Protein AF-A0A957TAE8-F1 (afdb_monomer_lite)

pLDDT: mean 80.46, std 16.6, range [44.28, 97.62]

Sequence (236 aa):
IAMRNGWGWLLGLVAAAGSIVGYVVSRTAGLPGHPIEPWLETAGVLSLTTEGFFVLLTYVVWTQRTAGTERVQAWIVGATRLGRLPGGWANGGIGQRYFMPTATLLGLIAFGLASAIWLSGTEDITQFDLGNDNGLFVTRVNLTMLGSIIDVRVKILDEEKATRIFSDHDKMPYLMVENGDEAVKIYAPEHSRHHSTPIQGRIYALFFPNTGDAVKSGSSLYFVLGRKKLGPIQVQ

Structure (mmCIF, N/CA/C/O backbone):
data_AF-A0A957TAE8-F1
#
_entry.id   AF-A0A957TAE8-F1
#
loop_
_atom_site.group_PDB
_atom_site.id
_atom_site.type_symbol
_atom_site.label_atom_id
_atom_site.label_alt_id
_atom_site.label_comp_id
_atom_site.label_asym_id
_atom_site.label_entity_id
_atom_site.label_seq_id
_atom_site.pdbx_PDB_ins_code
_atom_site.Cartn_x
_atom_site.Cartn_y
_atom_site.Cartn_z
_atom_site.occupancy
_atom_site.B_iso_or_equiv
_atom_site.auth_seq_id
_atom_site.auth_comp_id
_atom_site.auth_asym_id
_atom_site.auth_atom_id
_atom_site.pdbx_PDB_model_num
ATOM 1 N N . ILE A 1 1 ? -15.786 -1.893 53.873 1.00 46.97 1 ILE A N 1
ATOM 2 C CA . ILE A 1 1 ? -15.926 -2.076 52.403 1.00 46.97 1 ILE A CA 1
ATOM 3 C C . ILE A 1 1 ? -14.636 -1.583 51.725 1.00 46.97 1 ILE A C 1
ATOM 5 O O . ILE A 1 1 ? -14.618 -0.496 51.174 1.00 46.97 1 ILE A O 1
ATOM 9 N N . ALA A 1 2 ? -13.522 -2.322 51.837 1.00 46.03 2 ALA A N 1
ATOM 10 C CA . ALA A 1 2 ? -12.203 -1.874 51.337 1.00 46.03 2 ALA A CA 1
ATOM 11 C C . ALA A 1 2 ? -11.481 -2.898 50.432 1.00 46.03 2 ALA A C 1
ATOM 13 O O . ALA A 1 2 ? -10.495 -2.559 49.789 1.00 46.03 2 ALA A O 1
ATOM 14 N N . MET A 1 3 ? -11.995 -4.128 50.301 1.00 47.34 3 MET A N 1
ATOM 15 C CA . MET A 1 3 ? -11.397 -5.174 49.449 1.00 47.34 3 MET A CA 1
ATOM 16 C C . MET A 1 3 ? -11.899 -5.163 47.990 1.00 47.34 3 MET A C 1
ATOM 18 O O . MET A 1 3 ? -11.488 -5.996 47.188 1.00 47.34 3 MET A O 1
ATOM 22 N N . ARG A 1 4 ? -12.765 -4.214 47.601 1.00 55.84 4 ARG A N 1
ATOM 23 C CA . ARG A 1 4 ? -13.387 -4.194 46.259 1.00 55.84 4 ARG A CA 1
ATOM 24 C C . ARG A 1 4 ? -12.528 -3.536 45.167 1.00 55.84 4 ARG A C 1
ATOM 26 O O . ARG A 1 4 ? -12.838 -3.674 43.992 1.00 55.84 4 ARG A O 1
ATOM 33 N N . ASN A 1 5 ? -11.426 -2.875 45.530 1.00 65.06 5 ASN A N 1
ATOM 34 C CA . ASN A 1 5 ? -10.642 -2.039 44.607 1.00 65.06 5 ASN A CA 1
ATOM 35 C C . ASN A 1 5 ? -9.423 -2.748 43.987 1.00 65.06 5 ASN A C 1
ATOM 37 O O . ASN A 1 5 ? -8.627 -2.095 43.319 1.00 65.06 5 ASN A O 1
ATOM 41 N N . GLY A 1 6 ? -9.210 -4.043 44.248 1.00 77.94 6 GLY A N 1
ATOM 42 C CA . GLY A 1 6 ? -8.149 -4.840 43.607 1.00 77.94 6 GLY A CA 1
ATOM 43 C C . GLY A 1 6 ? -8.625 -5.563 42.346 1.00 77.94 6 GLY A C 1
ATOM 44 O O . GLY A 1 6 ? -7.900 -5.626 41.359 1.00 77.94 6 GLY A O 1
ATOM 45 N N . TRP A 1 7 ? -9.875 -6.028 42.359 1.00 83.75 7 TRP A N 1
ATOM 46 C CA . TRP A 1 7 ? -10.464 -6.831 41.286 1.00 83.75 7 TRP A CA 1
ATOM 47 C C . TRP A 1 7 ? -10.488 -6.128 39.929 1.00 83.75 7 TRP A C 1
ATOM 49 O O . TRP A 1 7 ? -10.200 -6.766 38.926 1.00 83.75 7 TRP A O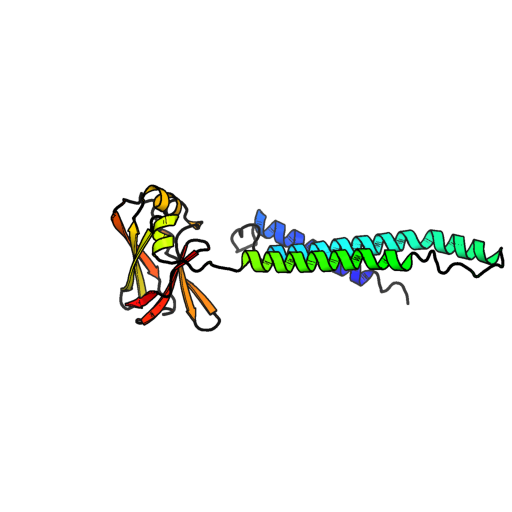 1
ATOM 59 N N . GLY A 1 8 ? -10.754 -4.818 39.895 1.00 83.88 8 GLY A N 1
ATOM 60 C CA . GLY A 1 8 ? -10.725 -4.054 38.643 1.00 83.88 8 GLY A CA 1
ATOM 61 C C . GLY A 1 8 ? -9.338 -4.019 37.992 1.00 83.88 8 GLY A C 1
ATOM 62 O O . GLY A 1 8 ? -9.225 -4.191 36.784 1.00 83.88 8 GLY A O 1
ATOM 63 N N . TRP A 1 9 ? -8.277 -3.872 38.792 1.00 86.50 9 TRP A N 1
ATOM 64 C CA . TRP A 1 9 ? -6.897 -3.877 38.293 1.00 86.50 9 TRP A CA 1
ATOM 65 C C . TRP A 1 9 ? -6.475 -5.256 37.796 1.00 86.50 9 TRP A C 1
ATOM 67 O O . TRP A 1 9 ? -5.853 -5.362 36.746 1.00 86.50 9 TRP A O 1
ATOM 77 N N . LEU A 1 10 ? -6.850 -6.314 38.522 1.00 89.00 10 LEU A N 1
ATOM 78 C CA . LEU A 1 10 ? -6.560 -7.686 38.113 1.00 89.00 10 LEU A CA 1
ATOM 79 C C . LEU A 1 10 ? -7.293 -8.053 36.817 1.00 89.00 10 LEU A C 1
ATOM 81 O O . LEU A 1 10 ? -6.689 -8.626 35.918 1.00 89.00 10 LEU A O 1
ATOM 85 N N . LEU A 1 11 ? -8.570 -7.681 36.695 1.00 88.75 11 LEU A N 1
ATOM 86 C CA . LEU A 1 11 ? -9.356 -7.946 35.492 1.00 88.75 11 LEU A CA 1
ATOM 87 C C . LEU A 1 11 ? -8.803 -7.192 34.278 1.00 88.75 11 LEU A C 1
ATOM 89 O O . LEU A 1 11 ? -8.653 -7.789 33.216 1.00 88.75 11 LEU A O 1
ATOM 93 N N . GLY A 1 12 ? -8.426 -5.920 34.449 1.00 88.19 12 GLY A N 1
ATOM 94 C CA . GLY A 1 12 ? -7.750 -5.163 33.396 1.00 88.19 12 GLY A CA 1
ATOM 95 C C . GLY A 1 12 ? -6.404 -5.777 32.999 1.00 88.19 12 GLY A C 1
ATOM 96 O O . GLY A 1 12 ? -6.098 -5.852 31.817 1.00 88.19 12 GLY A O 1
ATOM 97 N N . LEU A 1 13 ? -5.625 -6.290 33.962 1.00 90.12 13 LEU A N 1
ATOM 98 C CA . LEU A 1 13 ? -4.334 -6.927 33.683 1.00 90.12 13 LEU A CA 1
ATOM 99 C C . LEU A 1 13 ? -4.514 -8.204 32.853 1.00 90.12 13 LEU A C 1
ATOM 101 O O . LEU A 1 13 ? -3.755 -8.435 31.919 1.00 90.12 13 LEU A O 1
ATOM 105 N N . VAL A 1 14 ? -5.519 -9.023 33.182 1.00 90.38 14 VAL A N 1
ATOM 106 C CA . VAL A 1 14 ? -5.834 -10.245 32.426 1.00 90.38 14 VAL A CA 1
ATOM 107 C C . VAL A 1 14 ? -6.305 -9.905 31.014 1.00 90.38 14 VAL A C 1
ATOM 109 O O . VAL A 1 14 ? -5.860 -10.550 30.069 1.00 90.38 14 VAL A O 1
ATOM 112 N N . ALA A 1 15 ? -7.157 -8.887 30.856 1.00 92.19 15 ALA A N 1
ATOM 113 C CA . ALA A 1 15 ? -7.604 -8.430 29.542 1.00 92.19 15 ALA A CA 1
ATOM 114 C C . ALA A 1 15 ? -6.423 -7.945 28.680 1.00 92.19 15 ALA A C 1
ATOM 116 O O . ALA A 1 15 ? -6.259 -8.425 27.560 1.00 92.19 15 ALA A O 1
ATOM 117 N N . ALA A 1 16 ? -5.558 -7.095 29.243 1.00 91.38 16 ALA A N 1
ATOM 118 C CA . ALA A 1 16 ? -4.377 -6.559 28.570 1.00 91.38 16 ALA A CA 1
ATOM 119 C C . ALA A 1 16 ? -3.350 -7.642 28.207 1.00 91.38 16 ALA A C 1
ATOM 121 O O . ALA A 1 16 ? -2.812 -7.680 27.104 1.00 91.38 16 ALA A O 1
ATOM 122 N N . ALA A 1 17 ? -3.077 -8.570 29.127 1.00 88.62 17 ALA A N 1
ATOM 123 C CA . ALA A 1 17 ? -2.196 -9.698 28.843 1.00 88.62 17 ALA A CA 1
ATOM 124 C C . ALA A 1 17 ? -2.791 -10.608 27.757 1.00 88.62 17 ALA A C 1
ATOM 126 O O . ALA A 1 17 ? -2.071 -11.064 26.869 1.00 88.62 17 ALA A O 1
ATOM 127 N N . GLY A 1 18 ? -4.106 -10.841 27.805 1.00 89.56 18 GLY A N 1
ATOM 128 C CA . GLY A 1 18 ? -4.832 -11.622 26.810 1.00 89.56 18 GLY A CA 1
ATOM 129 C C . GLY A 1 18 ? -4.757 -11.012 25.412 1.00 89.56 18 GLY A C 1
ATOM 130 O O . GLY A 1 18 ? -4.494 -11.740 24.457 1.00 89.56 18 GLY A O 1
ATOM 131 N N . SER A 1 19 ? -4.921 -9.693 25.281 1.00 91.19 19 SER A N 1
ATOM 132 C CA . SER A 1 19 ? -4.825 -9.005 23.988 1.00 91.19 19 SER A CA 1
ATOM 133 C C . SER A 1 19 ? -3.400 -9.019 23.424 1.00 91.19 19 SER A C 1
ATOM 135 O O . SER A 1 19 ? -3.228 -9.309 22.239 1.00 91.19 19 SER A O 1
ATOM 137 N N . ILE A 1 20 ? -2.369 -8.830 24.260 1.00 88.88 20 ILE A N 1
ATOM 138 C CA . ILE A 1 20 ? -0.958 -8.947 23.847 1.00 88.88 20 ILE A CA 1
ATOM 139 C C . ILE A 1 20 ? -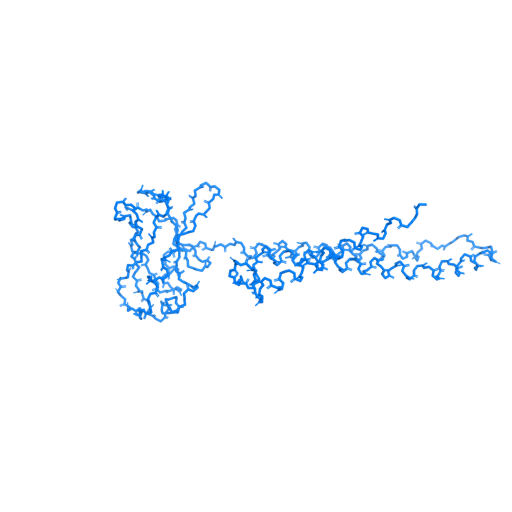0.650 -10.363 23.339 1.00 88.88 20 ILE A C 1
ATOM 141 O O . ILE A 1 20 ? -0.074 -10.524 22.263 1.00 88.88 20 ILE A O 1
ATOM 145 N N . VAL A 1 21 ? -1.046 -11.398 24.089 1.00 88.25 21 VAL A N 1
ATOM 146 C CA . VAL A 1 21 ? -0.844 -12.798 23.679 1.00 88.25 21 VAL A CA 1
ATOM 147 C C . VAL A 1 21 ? -1.613 -13.099 22.395 1.00 88.25 21 VAL A C 1
ATOM 149 O O . VAL A 1 21 ? -1.047 -13.688 21.478 1.00 88.25 21 VAL A O 1
ATOM 152 N N . GLY A 1 22 ? -2.870 -12.657 22.299 1.00 85.00 22 GLY A N 1
ATOM 153 C CA . GLY A 1 22 ? -3.694 -12.818 21.102 1.00 85.00 22 GLY A CA 1
ATOM 154 C C . GLY A 1 22 ? -3.045 -12.205 19.861 1.00 85.00 22 GLY A C 1
ATOM 155 O O . GLY A 1 22 ? -2.989 -12.860 18.823 1.00 85.00 22 GLY A O 1
ATOM 156 N N . TYR A 1 23 ? -2.473 -11.004 19.988 1.00 88.12 23 TYR A N 1
ATOM 157 C CA . TYR A 1 23 ? -1.722 -10.363 18.910 1.00 88.12 23 TYR A CA 1
ATOM 158 C C . TYR A 1 23 ? -0.477 -11.170 18.512 1.00 88.12 23 TYR A C 1
ATOM 160 O O . TYR A 1 23 ? -0.241 -11.403 17.333 1.00 88.12 23 TYR A O 1
ATOM 168 N N . VAL A 1 24 ? 0.321 -11.656 19.467 1.00 86.12 24 VAL A N 1
ATOM 169 C CA . VAL A 1 24 ? 1.502 -12.478 19.137 1.00 86.12 24 VAL A CA 1
ATOM 170 C C . VAL A 1 24 ? 1.096 -13.779 18.435 1.00 86.12 24 VAL A C 1
ATOM 172 O O . VAL A 1 24 ? 1.744 -14.186 17.469 1.00 86.12 24 VAL A O 1
ATOM 175 N N . VAL A 1 25 ? 0.011 -14.421 18.875 1.00 83.94 25 VAL A N 1
ATOM 176 C CA . VAL A 1 25 ? -0.513 -15.644 18.247 1.00 83.94 25 VAL A CA 1
ATOM 177 C C . VAL A 1 25 ? -0.994 -15.361 16.825 1.00 83.94 25 VAL A C 1
ATOM 179 O O . VAL A 1 25 ? -0.629 -16.105 15.914 1.00 83.94 25 VAL A O 1
ATOM 182 N N . SER A 1 26 ? -1.728 -14.264 16.603 1.00 84.12 26 SER A N 1
ATOM 183 C CA . SER A 1 26 ? -2.222 -13.919 15.265 1.00 84.12 26 SER A CA 1
ATOM 184 C C . SER A 1 26 ? -1.088 -13.681 14.261 1.00 84.12 26 SER A C 1
ATOM 186 O O . SER A 1 26 ? -1.225 -14.044 13.095 1.00 84.12 26 SER A O 1
ATOM 188 N N . ARG A 1 27 ? 0.064 -13.163 14.713 1.00 85.00 27 ARG A N 1
ATOM 189 C CA . ARG A 1 27 ? 1.242 -12.914 13.859 1.00 85.00 27 ARG A CA 1
ATOM 190 C C . ARG A 1 27 ? 2.190 -14.111 13.707 1.00 85.00 27 ARG A C 1
ATOM 192 O O . ARG A 1 27 ? 3.052 -14.081 12.834 1.00 85.00 27 ARG A O 1
ATOM 199 N N . THR A 1 28 ? 2.076 -15.146 14.543 1.00 80.31 28 THR A N 1
ATOM 200 C CA . THR A 1 28 ? 2.985 -16.315 14.516 1.00 80.31 28 THR A CA 1
ATOM 201 C C . THR A 1 28 ? 2.325 -17.580 13.984 1.00 80.31 28 THR A C 1
ATOM 203 O O . THR A 1 28 ? 2.881 -18.234 13.107 1.00 80.31 28 THR A O 1
ATOM 206 N N . ALA A 1 29 ? 1.152 -17.928 14.511 1.00 85.38 29 ALA A N 1
ATOM 207 C CA . ALA A 1 29 ? 0.414 -19.133 14.140 1.00 85.38 29 ALA A CA 1
ATOM 208 C C . ALA A 1 29 ? -0.773 -18.837 13.211 1.00 85.38 29 ALA A C 1
ATOM 210 O O . ALA A 1 29 ? -1.306 -19.757 12.593 1.00 85.38 29 ALA A O 1
ATOM 211 N N . GLY A 1 30 ? -1.181 -17.567 13.109 1.00 78.69 30 GLY A N 1
ATOM 212 C CA . GLY A 1 30 ? -2.438 -17.189 12.472 1.00 78.69 30 GLY A CA 1
ATOM 213 C C . GLY A 1 30 ? -3.647 -17.522 13.351 1.00 78.69 30 GLY A C 1
ATOM 214 O O . GLY A 1 30 ? -3.538 -18.167 14.398 1.00 78.69 30 GLY A O 1
ATOM 215 N N . LEU A 1 31 ? -4.824 -17.057 12.935 1.00 84.75 31 LEU A N 1
ATOM 216 C CA . LEU A 1 31 ? -6.097 -17.403 13.571 1.00 84.75 31 LEU A CA 1
ATOM 217 C C . LEU A 1 31 ? -6.811 -18.478 12.735 1.00 84.75 31 LEU A C 1
ATOM 219 O O . LEU A 1 31 ? -6.656 -18.493 11.513 1.00 84.75 31 LEU A O 1
ATOM 223 N N . PRO A 1 32 ? -7.605 -19.384 13.338 1.00 89.06 32 PRO A N 1
ATOM 224 C CA . PRO A 1 32 ? -8.348 -20.389 12.582 1.00 89.06 32 PRO A CA 1
ATOM 225 C C . PRO A 1 32 ? -9.208 -19.738 11.489 1.00 89.06 32 PRO A C 1
ATOM 227 O O . PRO A 1 32 ? -10.110 -18.961 11.788 1.00 89.06 32 PRO A O 1
ATOM 230 N N . GLY A 1 33 ? -8.918 -20.050 10.224 1.00 88.81 33 GLY A N 1
ATOM 231 C CA . GLY A 1 33 ? -9.626 -19.484 9.070 1.00 88.81 33 GLY A CA 1
ATOM 232 C C . GLY A 1 33 ? -9.108 -18.132 8.562 1.00 88.81 33 GLY A C 1
ATOM 233 O O . GLY A 1 33 ? -9.683 -17.610 7.612 1.00 88.81 33 GLY A O 1
ATOM 234 N N . HIS A 1 34 ? -8.024 -17.588 9.126 1.00 83.56 34 HIS A N 1
ATOM 235 C CA . HIS A 1 34 ? -7.385 -16.355 8.656 1.00 83.56 34 HIS A CA 1
ATOM 236 C C . HIS A 1 34 ? -5.887 -16.567 8.369 1.00 83.56 34 HIS A C 1
ATOM 238 O O . HIS A 1 34 ? -5.211 -17.271 9.124 1.00 83.56 34 HIS A O 1
ATOM 244 N N . PRO A 1 35 ? -5.345 -15.974 7.287 1.00 84.62 35 PRO A N 1
ATOM 245 C CA . PRO A 1 35 ? -3.914 -16.022 7.002 1.00 84.62 35 PRO A CA 1
ATOM 246 C C . PRO A 1 35 ? -3.108 -15.246 8.056 1.00 84.62 35 PRO A C 1
ATOM 248 O O . PRO A 1 35 ? -3.650 -14.418 8.785 1.00 84.62 35 PRO A O 1
ATOM 251 N N . ILE A 1 36 ? -1.801 -15.512 8.129 1.00 87.06 36 ILE A N 1
ATOM 252 C CA . ILE A 1 36 ? -0.882 -14.777 9.008 1.00 87.06 36 ILE A CA 1
ATOM 253 C C . ILE A 1 36 ? -0.827 -13.320 8.548 1.00 87.06 36 ILE A C 1
ATOM 255 O O . ILE A 1 36 ? -0.481 -13.031 7.403 1.00 87.06 36 ILE A O 1
ATOM 259 N N . GLU A 1 37 ? -1.161 -12.407 9.449 1.00 82.69 37 GLU A N 1
ATOM 260 C CA . GLU A 1 37 ? -1.164 -10.979 9.165 1.00 82.69 37 GLU A CA 1
ATOM 261 C C . GLU A 1 37 ? 0.245 -10.365 9.372 1.00 82.69 37 GLU A C 1
ATOM 263 O O . GLU A 1 37 ? 1.004 -10.821 10.237 1.00 82.69 37 GLU A O 1
ATOM 268 N N . PRO A 1 38 ? 0.634 -9.315 8.623 1.00 83.56 38 PRO A N 1
ATOM 269 C CA . PRO A 1 38 ? 1.974 -8.723 8.686 1.00 83.56 38 PRO A CA 1
ATOM 270 C C . PRO A 1 38 ? 2.276 -8.075 10.040 1.00 83.56 38 PRO A C 1
ATOM 272 O O . PRO A 1 38 ? 1.435 -7.418 10.638 1.00 83.56 38 PRO A O 1
ATOM 275 N N . TRP A 1 39 ? 3.498 -8.199 10.548 1.00 87.25 39 TRP A N 1
ATOM 276 C CA . TRP A 1 39 ? 3.865 -7.522 11.795 1.00 87.25 39 TRP A CA 1
ATOM 277 C C . TRP A 1 39 ? 3.709 -5.995 11.680 1.00 87.25 39 TRP A C 1
ATOM 279 O O . TRP A 1 39 ? 3.993 -5.416 10.636 1.00 87.25 39 TRP A O 1
ATOM 289 N N . LEU A 1 40 ? 3.334 -5.349 12.790 1.00 83.56 40 LEU A N 1
ATOM 290 C CA . LEU A 1 40 ? 3.275 -3.885 12.944 1.00 83.56 40 LEU A CA 1
ATOM 291 C C . LEU A 1 40 ? 2.162 -3.174 12.155 1.00 83.56 40 LEU A C 1
ATOM 293 O O . LEU A 1 40 ? 2.319 -2.021 11.757 1.00 83.56 40 LEU A O 1
ATOM 297 N N . GLU A 1 41 ? 1.003 -3.808 11.991 1.00 83.06 41 GLU A N 1
ATOM 298 C CA . GLU A 1 41 ? -0.199 -3.083 11.570 1.00 83.06 41 GLU A CA 1
ATOM 299 C C . GLU A 1 41 ? -0.543 -1.948 12.539 1.00 83.06 41 GLU A C 1
ATOM 301 O O . GLU A 1 41 ? -0.491 -2.114 13.760 1.00 83.06 41 GLU A O 1
ATOM 306 N N . THR A 1 42 ? -0.954 -0.799 11.998 1.00 80.75 42 THR A N 1
ATOM 307 C CA . THR A 1 42 ? -1.177 0.436 12.763 1.00 80.75 42 THR A CA 1
ATOM 308 C C . THR A 1 42 ? -2.112 0.231 13.956 1.00 80.75 42 THR A C 1
ATOM 310 O O . THR A 1 42 ? -1.791 0.652 15.066 1.00 80.75 42 THR A O 1
ATOM 313 N N . ALA A 1 43 ? -3.237 -0.465 13.761 1.00 80.62 43 ALA A N 1
ATOM 314 C CA . ALA A 1 43 ? -4.189 -0.747 14.835 1.00 80.62 43 ALA A CA 1
ATOM 315 C C . ALA A 1 43 ? -3.595 -1.666 15.918 1.00 80.62 43 ALA A C 1
ATOM 317 O O . ALA A 1 43 ? -3.781 -1.419 17.110 1.00 80.62 43 ALA A O 1
ATOM 318 N N . GLY A 1 44 ? -2.830 -2.684 15.514 1.00 85.12 44 GLY A N 1
ATOM 319 C CA . GLY A 1 44 ? -2.158 -3.607 16.427 1.00 85.12 44 GLY A CA 1
ATOM 320 C C . GLY A 1 44 ? -1.073 -2.927 17.262 1.00 85.12 44 GLY A C 1
ATOM 321 O O . GLY A 1 44 ? -1.008 -3.131 18.471 1.00 85.12 44 GLY A O 1
ATOM 322 N N . VAL A 1 45 ? -0.269 -2.052 16.649 1.00 84.69 45 VAL A N 1
ATOM 323 C CA . VAL A 1 45 ? 0.757 -1.266 17.357 1.00 84.69 45 VAL A CA 1
ATOM 324 C C . VAL A 1 45 ? 0.120 -0.319 18.368 1.00 84.69 45 VAL A C 1
ATOM 326 O O . VAL A 1 45 ? 0.588 -0.242 19.506 1.00 84.69 45 VAL A O 1
ATOM 329 N N . LEU A 1 46 ? -0.956 0.377 17.985 1.00 84.06 46 LEU A N 1
ATOM 330 C CA . LEU A 1 46 ? -1.688 1.254 18.899 1.00 84.06 46 LEU A CA 1
ATOM 331 C C . LEU A 1 46 ? -2.260 0.465 20.081 1.00 84.06 46 LEU A C 1
ATOM 333 O O . LEU A 1 46 ? -2.040 0.856 21.226 1.00 84.06 46 LEU A O 1
ATOM 337 N N . SER A 1 47 ? -2.906 -0.675 19.821 1.00 87.12 47 SER A N 1
ATOM 338 C CA . SER A 1 47 ? -3.450 -1.540 20.872 1.00 87.12 47 SER A CA 1
ATOM 339 C C . SER A 1 47 ? -2.359 -2.061 21.813 1.00 87.12 47 SER A C 1
ATOM 341 O O . SER A 1 47 ? -2.467 -1.858 23.019 1.00 87.12 47 SER A O 1
ATOM 343 N N . LEU A 1 48 ? -1.264 -2.632 21.294 1.00 87.25 48 LEU A N 1
ATOM 344 C CA . LEU A 1 48 ? -0.140 -3.106 22.115 1.00 87.25 48 LEU A CA 1
ATOM 345 C C . LEU A 1 48 ? 0.464 -1.998 22.978 1.00 87.25 48 LEU A C 1
ATOM 347 O O . LEU A 1 48 ? 0.841 -2.231 24.125 1.00 87.25 48 LEU A O 1
ATOM 351 N N . THR A 1 49 ? 0.556 -0.793 22.421 1.00 87.69 49 THR A N 1
ATOM 352 C CA . THR A 1 49 ? 1.074 0.378 23.125 1.00 87.69 49 THR A CA 1
ATOM 353 C C . THR A 1 49 ? 0.151 0.742 24.291 1.00 87.69 49 THR A C 1
ATOM 355 O O . THR A 1 49 ? 0.617 0.868 25.424 1.00 87.69 49 THR A O 1
ATOM 358 N N . THR A 1 50 ? -1.164 0.818 24.056 1.00 88.38 50 THR A N 1
ATOM 359 C CA . THR A 1 50 ? -2.167 1.066 25.105 1.00 88.38 50 THR A CA 1
ATOM 360 C C . THR A 1 50 ? -2.156 -0.009 26.194 1.00 88.38 50 THR A C 1
ATOM 362 O O . THR A 1 50 ? -2.162 0.318 27.382 1.00 88.38 50 THR A O 1
ATOM 365 N N . GLU A 1 51 ? -2.089 -1.281 25.817 1.00 88.81 51 GLU A N 1
ATOM 366 C CA . GLU A 1 51 ? -2.124 -2.404 26.760 1.00 88.81 51 GLU A CA 1
ATOM 367 C C . GLU A 1 51 ? -0.834 -2.496 27.582 1.00 88.81 51 GLU A C 1
ATOM 369 O O . GLU A 1 51 ? -0.869 -2.676 28.803 1.00 88.81 51 GLU A O 1
ATOM 374 N N . GLY A 1 52 ? 0.317 -2.252 26.947 1.00 88.50 52 GLY A N 1
ATOM 375 C CA . GLY A 1 52 ? 1.600 -2.110 27.631 1.00 88.50 52 GLY A CA 1
ATOM 376 C C . GLY A 1 52 ? 1.575 -1.002 28.689 1.00 88.50 52 GLY A C 1
ATOM 377 O O . GLY A 1 52 ? 2.091 -1.194 29.796 1.00 88.50 52 GLY A O 1
ATOM 378 N N . PHE A 1 53 ? 0.909 0.127 28.408 1.00 85.88 53 PHE A N 1
ATOM 379 C CA . PHE A 1 53 ? 0.714 1.183 29.407 1.00 85.88 53 PHE A CA 1
ATOM 380 C C . PHE A 1 53 ? -0.133 0.728 30.582 1.00 85.88 53 PHE A C 1
ATOM 382 O O . PHE A 1 53 ? 0.219 1.017 31.729 1.00 85.88 53 PHE A O 1
ATOM 389 N N . PHE A 1 54 ? -1.228 0.016 30.323 1.00 89.44 54 PHE A N 1
ATOM 390 C CA . PHE A 1 54 ? -2.096 -0.467 31.387 1.00 89.44 54 PHE A CA 1
ATOM 391 C C . PHE A 1 54 ? -1.354 -1.431 32.326 1.00 89.44 54 PHE A C 1
ATOM 393 O O . PHE A 1 54 ? -1.443 -1.298 33.553 1.00 89.44 54 PHE A O 1
ATOM 400 N N . VAL A 1 55 ? -0.571 -2.362 31.773 1.00 88.06 55 VAL A N 1
ATOM 401 C CA . VAL A 1 55 ? 0.242 -3.310 32.553 1.00 88.06 55 VAL A CA 1
ATOM 402 C C . VAL A 1 55 ? 1.270 -2.574 33.415 1.00 88.06 55 VAL A C 1
ATOM 404 O O . VAL A 1 55 ? 1.368 -2.834 34.618 1.00 88.06 55 VAL A O 1
ATOM 407 N N . LEU A 1 56 ? 1.992 -1.609 32.837 1.00 89.44 56 LEU A N 1
ATOM 408 C CA . LEU A 1 56 ? 3.002 -0.833 33.558 1.00 89.44 56 LEU A CA 1
ATOM 409 C C . LEU A 1 56 ? 2.378 0.013 34.676 1.00 89.44 56 LEU A C 1
ATOM 411 O O . LEU A 1 56 ? 2.881 0.020 35.801 1.00 89.44 56 LEU A O 1
ATOM 415 N N . LEU A 1 57 ? 1.248 0.672 34.405 1.00 87.81 57 LEU A N 1
ATOM 416 C CA . LEU A 1 57 ? 0.506 1.433 35.410 1.00 87.81 57 LEU A CA 1
ATOM 417 C C . LEU A 1 57 ? 0.033 0.527 36.552 1.00 87.81 57 LEU A C 1
ATOM 419 O O . LEU A 1 57 ? 0.205 0.870 37.723 1.00 87.81 57 LEU A O 1
ATOM 423 N N . THR A 1 58 ? -0.515 -0.644 36.222 1.00 86.94 58 THR A N 1
ATOM 424 C CA . THR A 1 58 ? -0.967 -1.629 37.211 1.00 86.94 58 THR A CA 1
ATOM 425 C C . THR A 1 58 ? 0.185 -2.069 38.111 1.00 86.94 58 THR A C 1
ATOM 427 O O . THR A 1 58 ? 0.040 -2.084 39.334 1.00 86.94 58 THR A O 1
ATOM 430 N N . TYR A 1 59 ? 1.353 -2.355 37.530 1.00 87.25 59 TYR A N 1
ATOM 431 C CA . TYR A 1 59 ? 2.557 -2.720 38.274 1.00 87.25 59 TYR A CA 1
ATOM 432 C C . TYR A 1 59 ? 3.024 -1.603 39.225 1.00 87.25 59 TYR A C 1
ATOM 434 O O . TYR A 1 59 ? 3.286 -1.851 40.406 1.00 87.25 59 TYR A O 1
ATOM 442 N N . VAL A 1 60 ? 3.067 -0.352 38.753 1.00 85.88 60 VAL A N 1
ATOM 443 C CA . VAL A 1 60 ? 3.436 0.810 39.582 1.00 85.88 60 VAL A CA 1
ATOM 444 C C . VAL A 1 60 ? 2.449 1.005 40.736 1.00 85.88 60 VAL A C 1
ATOM 446 O O . VAL A 1 60 ? 2.856 1.180 41.884 1.00 85.88 60 VAL A O 1
ATOM 449 N N . VAL A 1 61 ? 1.143 0.932 40.472 1.00 85.56 61 VAL A N 1
ATOM 450 C CA . VAL A 1 61 ? 0.115 1.077 41.515 1.00 85.56 61 VAL A CA 1
ATOM 451 C C . VAL A 1 61 ? 0.220 -0.047 42.545 1.00 85.56 61 VAL A C 1
ATOM 453 O O . VAL A 1 61 ? 0.091 0.197 43.748 1.00 85.56 61 VAL A O 1
ATOM 456 N N . TRP A 1 62 ? 0.475 -1.278 42.103 1.00 84.25 62 TRP A N 1
ATOM 457 C CA . TRP A 1 62 ? 0.591 -2.424 42.998 1.00 84.25 62 TRP A CA 1
ATOM 458 C C . TRP A 1 62 ? 1.824 -2.315 43.905 1.00 84.25 62 TRP A C 1
ATOM 460 O O . TRP A 1 62 ? 1.697 -2.452 45.123 1.00 84.25 62 TRP A O 1
ATOM 470 N N . THR A 1 63 ? 2.990 -1.978 43.352 1.00 83.06 63 THR A N 1
ATOM 471 C CA . THR A 1 63 ? 4.236 -1.815 44.128 1.00 83.06 63 THR A CA 1
ATOM 472 C C . THR A 1 63 ? 4.159 -0.667 45.141 1.00 83.06 63 THR A C 1
ATOM 474 O O . THR A 1 63 ? 4.716 -0.751 46.237 1.00 83.06 63 THR A O 1
ATOM 477 N N . GLN A 1 64 ? 3.402 0.391 44.843 1.00 80.06 64 GLN A N 1
ATOM 478 C CA . GLN A 1 64 ? 3.159 1.472 45.802 1.00 80.06 64 GLN A CA 1
ATOM 479 C C . GLN A 1 64 ? 2.233 1.061 46.955 1.00 80.06 64 GLN A C 1
ATOM 481 O O . GLN A 1 64 ? 2.392 1.566 48.070 1.00 80.06 64 GLN A O 1
ATOM 486 N N . ARG A 1 65 ? 1.283 0.142 46.724 1.00 73.44 65 ARG A N 1
ATOM 487 C CA . ARG A 1 65 ? 0.415 -0.387 47.790 1.00 73.44 65 ARG A CA 1
ATOM 488 C C . ARG A 1 65 ? 1.198 -1.242 48.782 1.00 73.44 65 ARG A C 1
ATOM 490 O O . ARG A 1 65 ? 0.984 -1.099 49.982 1.00 73.44 65 ARG A O 1
ATOM 497 N N . THR A 1 66 ? 2.112 -2.085 48.306 1.00 64.94 66 THR A N 1
ATOM 498 C CA . THR A 1 66 ? 2.926 -2.952 49.175 1.00 64.94 66 THR A CA 1
ATOM 499 C C . THR A 1 66 ? 3.950 -2.164 49.994 1.00 64.94 66 THR A C 1
ATOM 501 O O . THR A 1 66 ? 4.161 -2.476 51.162 1.00 64.94 66 THR A O 1
ATOM 504 N N . ALA A 1 67 ? 4.512 -1.078 49.454 1.00 63.19 67 ALA A N 1
ATOM 505 C CA . ALA A 1 67 ? 5.447 -0.218 50.188 1.00 63.19 67 ALA A CA 1
ATOM 506 C C . ALA A 1 67 ? 4.788 0.648 51.292 1.00 63.19 67 ALA A C 1
ATOM 508 O O . ALA A 1 67 ? 5.480 1.219 52.139 1.00 63.19 67 ALA A O 1
ATOM 509 N N . GLY A 1 68 ? 3.457 0.792 51.276 1.00 56.50 68 GLY A N 1
ATOM 510 C CA . GLY A 1 68 ? 2.714 1.706 52.150 1.00 56.50 68 GLY A CA 1
ATOM 511 C C . GLY A 1 68 ? 2.295 1.136 53.509 1.00 56.50 68 GLY A C 1
ATOM 512 O O . GLY A 1 68 ? 2.013 1.912 54.420 1.00 56.50 68 GLY A O 1
ATOM 513 N N . THR A 1 69 ? 2.256 -0.185 53.686 1.00 54.44 69 THR A N 1
ATOM 514 C CA . THR A 1 69 ? 1.673 -0.796 54.896 1.00 54.44 69 THR A CA 1
ATOM 515 C C . THR A 1 69 ? 2.651 -0.932 56.063 1.00 54.44 69 THR A C 1
ATOM 517 O O . THR A 1 69 ? 2.240 -0.745 57.206 1.00 54.44 69 THR A O 1
ATOM 520 N N . GLU A 1 70 ? 3.946 -1.151 55.818 1.00 54.34 70 GLU A N 1
ATOM 521 C CA . GLU A 1 70 ? 4.925 -1.302 56.910 1.00 54.34 70 GLU A CA 1
ATOM 522 C C . GLU A 1 70 ? 5.346 0.039 57.539 1.00 54.34 70 GLU A C 1
ATOM 524 O O . GLU A 1 70 ? 5.498 0.140 58.757 1.00 54.34 70 GLU A O 1
ATOM 529 N N . ARG A 1 71 ? 5.468 1.118 56.750 1.00 55.25 71 ARG A N 1
ATOM 530 C CA . ARG A 1 71 ? 5.942 2.421 57.267 1.00 55.25 71 ARG A CA 1
ATOM 531 C C . ARG A 1 71 ? 4.861 3.233 57.985 1.00 55.25 71 ARG A C 1
ATOM 533 O O . ARG A 1 71 ? 5.194 4.027 58.859 1.00 55.25 71 ARG A O 1
ATOM 540 N N . VAL A 1 72 ? 3.581 3.027 57.666 1.00 54.22 72 VAL A N 1
ATOM 541 C CA . VAL A 1 72 ? 2.469 3.750 58.313 1.00 54.22 72 VAL A CA 1
ATOM 542 C C . VAL A 1 72 ? 2.159 3.176 59.699 1.00 54.22 72 VAL A C 1
ATOM 544 O O . VAL A 1 72 ? 1.922 3.944 60.626 1.00 54.22 72 VAL A O 1
ATOM 547 N N . GLN A 1 73 ? 2.252 1.856 59.890 1.00 51.97 73 GLN A N 1
ATOM 548 C CA . GLN A 1 73 ? 2.133 1.228 61.215 1.00 51.97 73 GLN A CA 1
ATOM 549 C C . GLN A 1 73 ? 3.301 1.623 62.134 1.00 51.97 73 GLN A C 1
ATOM 551 O O . GLN A 1 73 ? 3.069 2.033 63.271 1.00 51.97 73 GLN A O 1
ATOM 556 N N . ALA A 1 74 ? 4.541 1.611 61.625 1.00 54.75 74 ALA A N 1
ATOM 557 C CA . ALA A 1 74 ? 5.714 2.067 62.376 1.00 54.75 74 ALA A CA 1
ATOM 558 C C . ALA A 1 74 ? 5.623 3.553 62.775 1.00 54.75 74 ALA A C 1
ATOM 560 O O . ALA A 1 74 ? 6.028 3.931 63.874 1.00 54.75 74 ALA A O 1
ATOM 561 N N . TRP A 1 75 ? 5.043 4.397 61.913 1.00 52.75 75 TRP A N 1
ATOM 562 C CA . TRP A 1 75 ? 4.853 5.815 62.209 1.00 52.75 75 TRP A CA 1
ATOM 563 C C . TRP A 1 75 ? 3.695 6.076 63.179 1.00 52.75 75 TRP A C 1
ATOM 565 O O . TRP A 1 75 ? 3.858 6.890 64.074 1.00 52.75 75 TRP A O 1
ATOM 575 N N . ILE A 1 76 ? 2.562 5.370 63.082 1.00 52.66 76 ILE A N 1
ATOM 576 C CA . ILE A 1 76 ? 1.441 5.533 64.028 1.00 52.66 76 ILE A CA 1
ATOM 577 C C . ILE A 1 76 ? 1.834 5.027 65.425 1.00 52.66 76 ILE A C 1
ATOM 579 O O . ILE A 1 76 ? 1.637 5.734 66.414 1.00 52.66 76 ILE A O 1
ATOM 583 N N . VAL A 1 77 ? 2.482 3.862 65.528 1.00 57.78 77 VAL A N 1
ATOM 584 C CA . VAL A 1 77 ? 2.969 3.336 66.817 1.00 57.78 77 VAL A CA 1
ATOM 585 C C . VAL A 1 77 ? 4.093 4.214 67.396 1.00 57.78 77 VAL A C 1
ATOM 587 O O . VAL A 1 77 ? 4.149 4.413 68.609 1.00 57.78 77 VAL A O 1
ATOM 590 N N . GLY A 1 78 ? 4.940 4.815 66.552 1.00 52.75 78 GLY A N 1
ATOM 591 C CA . GLY A 1 78 ? 5.975 5.768 66.974 1.00 52.75 78 GLY A CA 1
ATOM 592 C C . GLY A 1 78 ? 5.445 7.156 67.370 1.00 52.75 78 GLY A C 1
ATOM 593 O O . GLY A 1 78 ? 5.886 7.723 68.369 1.00 52.75 78 GLY A O 1
ATOM 594 N N . ALA A 1 79 ? 4.467 7.696 66.639 1.00 49.19 79 ALA A N 1
ATOM 595 C CA . ALA A 1 79 ? 3.906 9.032 66.854 1.00 49.19 79 ALA A CA 1
ATOM 596 C C . ALA A 1 79 ? 2.990 9.103 68.084 1.00 49.19 79 ALA A C 1
ATOM 598 O O . ALA A 1 79 ? 2.913 10.148 68.726 1.00 49.19 79 ALA A O 1
ATOM 599 N N . THR A 1 80 ? 2.371 7.989 68.492 1.00 50.44 80 THR A N 1
ATOM 600 C CA . THR A 1 80 ? 1.594 7.949 69.748 1.00 50.44 80 THR A CA 1
ATOM 601 C C . THR A 1 80 ? 2.491 8.015 71.001 1.00 50.44 80 THR A C 1
ATOM 603 O O . THR A 1 80 ? 1.991 8.238 72.099 1.00 50.44 80 THR A O 1
ATOM 606 N N . ARG A 1 81 ? 3.823 7.868 70.863 1.00 50.53 81 ARG A N 1
ATOM 607 C CA . ARG A 1 81 ? 4.794 7.971 71.973 1.00 50.53 81 ARG A CA 1
ATOM 608 C C . ARG A 1 81 ? 5.513 9.317 72.093 1.00 50.53 81 ARG A C 1
ATOM 610 O O . ARG A 1 81 ? 6.145 9.545 73.119 1.00 50.53 81 ARG A O 1
ATOM 617 N N . LEU A 1 82 ? 5.431 10.212 71.109 1.00 49.72 82 LEU A N 1
ATOM 618 C CA . LEU A 1 82 ? 6.161 11.486 71.129 1.00 49.72 82 LEU A CA 1
ATOM 619 C C . LEU A 1 82 ? 5.279 12.616 70.592 1.00 49.72 82 LEU A C 1
ATOM 621 O O . LEU A 1 82 ? 5.192 12.854 69.390 1.00 49.72 82 LEU A O 1
ATOM 625 N N . GLY A 1 83 ? 4.628 13.328 71.514 1.00 45.97 83 GLY A N 1
ATOM 626 C CA . GLY A 1 83 ? 3.795 14.496 71.236 1.00 45.97 83 GLY A CA 1
ATOM 627 C C . GLY A 1 83 ? 4.584 15.686 70.687 1.00 45.97 83 GLY A C 1
ATOM 628 O O . GLY A 1 83 ? 4.939 16.595 71.434 1.00 45.97 83 GLY A O 1
ATOM 629 N N . ARG A 1 84 ? 4.833 15.706 69.373 1.00 48.62 84 ARG A N 1
ATOM 630 C CA . ARG A 1 84 ? 5.294 16.893 68.635 1.00 48.62 84 ARG A CA 1
ATOM 631 C C . ARG A 1 84 ? 4.881 16.844 67.168 1.00 48.62 84 ARG A C 1
ATOM 633 O O . ARG A 1 84 ? 5.431 16.061 66.407 1.00 48.62 84 ARG A O 1
ATOM 640 N N . LEU A 1 85 ? 4.027 17.780 66.769 1.00 48.56 85 LEU A N 1
ATOM 641 C CA . LEU A 1 85 ? 3.979 18.425 65.445 1.00 48.56 85 LEU A CA 1
ATOM 642 C C . LEU A 1 85 ? 3.475 19.875 65.677 1.00 48.56 85 LEU A C 1
ATOM 644 O O . LEU A 1 85 ? 2.839 20.071 66.715 1.00 48.56 85 LEU A O 1
ATOM 648 N N . PRO A 1 86 ? 3.683 20.884 64.792 1.00 50.47 86 PRO A N 1
ATOM 649 C CA . PRO A 1 86 ? 4.078 20.793 63.377 1.00 50.47 86 PRO A CA 1
ATOM 650 C C . PRO A 1 86 ? 5.110 21.851 62.887 1.00 50.47 86 PRO A C 1
ATOM 652 O O . PRO A 1 86 ? 5.169 22.973 63.374 1.00 50.47 86 PRO A O 1
ATOM 655 N N . GLY A 1 87 ? 5.875 21.532 61.835 1.00 44.28 87 GLY A N 1
ATOM 656 C CA . GLY A 1 87 ? 6.779 22.501 61.187 1.00 44.28 87 GLY A CA 1
ATOM 657 C C . GLY A 1 87 ? 7.451 22.004 59.903 1.00 44.28 87 GLY A C 1
ATOM 658 O O . GLY A 1 87 ? 8.616 22.298 59.672 1.00 44.28 87 GLY A O 1
ATOM 659 N N . GLY A 1 88 ? 6.761 21.200 59.088 1.00 46.88 88 GLY A N 1
ATOM 660 C CA . GLY A 1 88 ? 7.376 20.500 57.952 1.00 46.88 88 GLY A CA 1
ATOM 661 C C . GLY A 1 88 ? 6.555 20.557 56.669 1.00 46.88 88 GLY A C 1
ATOM 662 O O . GLY A 1 88 ? 6.184 19.514 56.148 1.00 46.88 88 GLY A O 1
ATOM 663 N N . TRP A 1 89 ? 6.270 21.755 56.155 1.00 46.47 89 TRP A N 1
ATOM 664 C CA . TRP A 1 89 ? 5.628 21.928 54.840 1.00 46.47 89 TRP A CA 1
ATOM 665 C C . TRP A 1 89 ? 6.615 21.871 53.654 1.00 46.47 89 TRP A C 1
ATOM 667 O O . TRP A 1 89 ? 6.183 21.836 52.509 1.00 46.47 89 TRP A O 1
ATOM 677 N N . ALA A 1 90 ? 7.931 21.793 53.896 1.00 45.47 90 ALA A N 1
ATOM 678 C CA . ALA A 1 90 ? 8.951 21.829 52.837 1.00 45.47 90 ALA A CA 1
ATOM 679 C C . ALA A 1 90 ? 9.453 20.451 52.342 1.00 45.47 90 ALA A C 1
ATOM 681 O O . ALA A 1 90 ? 10.198 20.399 51.373 1.00 45.47 90 ALA A O 1
ATOM 682 N N . ASN A 1 91 ? 9.041 19.331 52.952 1.00 48.66 91 ASN A N 1
ATOM 683 C CA . ASN A 1 91 ? 9.505 17.974 52.590 1.00 48.66 91 ASN A CA 1
ATOM 684 C C . ASN A 1 91 ? 8.355 17.026 52.193 1.00 48.66 91 ASN A C 1
ATOM 686 O O . ASN A 1 91 ? 8.396 15.815 52.417 1.00 48.66 91 ASN A O 1
ATOM 690 N N . GLY A 1 92 ? 7.286 17.577 51.617 1.00 44.75 92 GLY A N 1
ATOM 691 C CA . GLY A 1 92 ? 6.131 16.803 51.173 1.00 44.75 92 GLY A CA 1
ATOM 692 C C . GLY A 1 92 ? 6.387 16.104 49.839 1.00 44.75 92 GLY A C 1
ATOM 693 O O . GLY A 1 92 ? 6.146 16.688 48.786 1.00 44.75 92 GLY A O 1
ATOM 694 N N . GLY A 1 93 ? 6.771 14.822 49.879 1.00 48.34 93 GLY A N 1
ATOM 695 C CA . GLY A 1 93 ? 6.858 13.884 48.740 1.00 48.34 93 GLY A CA 1
ATOM 696 C C . GLY A 1 93 ? 5.542 13.625 47.977 1.00 48.34 93 GLY A C 1
ATOM 697 O O . GLY A 1 93 ? 5.370 12.579 47.355 1.00 48.34 93 GLY A O 1
ATOM 698 N N . ILE A 1 94 ? 4.601 14.565 48.030 1.00 49.19 94 ILE A N 1
ATOM 699 C CA . ILE A 1 94 ? 3.338 14.575 47.296 1.00 49.19 94 ILE A CA 1
ATOM 700 C C . ILE A 1 94 ? 3.581 15.101 45.873 1.00 49.19 94 ILE A C 1
ATOM 702 O O . ILE A 1 94 ? 3.076 14.511 44.924 1.00 49.19 94 ILE A O 1
ATOM 706 N N . GLY A 1 95 ? 4.435 16.121 45.697 1.00 45.28 95 GLY A N 1
ATOM 707 C CA . GLY A 1 95 ? 4.777 16.649 44.368 1.00 45.28 95 GLY A CA 1
ATOM 708 C C . GLY A 1 95 ? 5.479 15.616 43.478 1.00 45.28 95 GLY A C 1
ATOM 709 O O . GLY A 1 95 ? 5.100 15.422 42.328 1.00 45.28 95 GLY A O 1
ATOM 710 N N . GLN A 1 96 ? 6.430 14.861 44.035 1.00 47.91 96 GLN A N 1
ATOM 711 C CA . GLN A 1 96 ? 7.165 13.825 43.296 1.00 47.91 96 GLN A CA 1
ATOM 712 C C . GLN A 1 96 ? 6.304 12.599 42.941 1.00 47.91 96 GLN A C 1
ATOM 714 O O . GLN A 1 96 ? 6.535 11.966 41.913 1.00 47.91 96 GLN A O 1
ATOM 719 N N . ARG A 1 97 ? 5.286 12.278 43.756 1.00 52.62 97 ARG A N 1
ATOM 720 C CA . ARG A 1 97 ? 4.391 11.126 43.535 1.00 52.62 97 ARG A CA 1
ATOM 721 C C . ARG A 1 97 ? 3.454 11.292 42.340 1.00 52.62 97 ARG A C 1
ATOM 723 O O . ARG A 1 97 ? 3.080 10.284 41.749 1.00 52.62 97 ARG A O 1
ATOM 730 N N . TYR A 1 98 ? 3.099 12.525 41.979 1.00 52.06 98 TYR A N 1
ATOM 731 C CA . TYR A 1 98 ? 2.190 12.793 40.858 1.00 52.06 98 TYR A CA 1
ATOM 732 C C . TYR A 1 98 ? 2.888 13.345 39.611 1.00 52.06 98 TYR A C 1
ATOM 734 O O . TYR A 1 98 ? 2.350 13.190 38.522 1.00 52.06 98 TYR A O 1
ATOM 742 N N . PHE A 1 99 ? 4.079 13.943 39.735 1.00 52.12 99 PHE A N 1
ATOM 743 C CA . PHE A 1 99 ? 4.776 14.570 38.603 1.00 52.12 99 PHE A CA 1
ATOM 744 C C . PHE A 1 99 ? 5.379 13.561 37.612 1.00 52.12 99 PHE A C 1
ATOM 746 O O . PHE A 1 99 ? 5.335 13.775 36.404 1.00 52.12 99 PHE A O 1
ATOM 753 N N . MET A 1 100 ? 5.914 12.436 38.099 1.00 55.56 100 MET A N 1
ATOM 754 C CA . MET A 1 100 ? 6.458 11.389 37.224 1.00 55.56 100 MET A CA 1
ATOM 755 C C . MET A 1 100 ? 5.385 10.712 36.350 1.00 55.56 100 MET A C 1
ATOM 757 O O . MET A 1 100 ? 5.556 10.716 35.135 1.00 55.56 100 MET A O 1
ATOM 761 N N . PRO A 1 101 ? 4.264 10.187 36.892 1.00 58.44 101 PRO A N 1
ATOM 762 C CA . PRO A 1 101 ? 3.279 9.479 36.071 1.00 58.44 101 PRO A CA 1
ATOM 763 C C . PRO A 1 101 ? 2.553 10.379 35.059 1.00 58.44 101 PRO A C 1
ATOM 765 O O . PRO A 1 101 ? 2.212 9.908 33.976 1.00 58.44 101 PRO A O 1
ATOM 768 N N . THR A 1 102 ? 2.348 11.667 35.355 1.00 60.75 102 THR A N 1
ATOM 769 C CA . THR A 1 102 ? 1.710 12.602 34.409 1.00 60.75 102 THR A CA 1
ATOM 770 C C . THR A 1 102 ? 2.632 12.972 33.249 1.00 60.75 102 THR A C 1
ATOM 772 O O . THR A 1 102 ? 2.186 12.978 32.103 1.00 60.75 102 THR A O 1
ATOM 775 N N . ALA A 1 103 ? 3.922 13.208 33.510 1.00 62.12 103 ALA A N 1
ATOM 776 C CA . ALA A 1 103 ? 4.907 13.472 32.462 1.00 62.12 103 ALA A CA 1
ATOM 777 C C . ALA A 1 103 ? 5.121 12.250 31.550 1.00 62.12 103 ALA A C 1
ATOM 779 O O . ALA A 1 103 ? 5.219 12.407 30.332 1.00 62.12 103 ALA A O 1
ATOM 780 N N . THR A 1 104 ? 5.129 11.031 32.108 1.00 65.19 104 THR A N 1
ATOM 781 C CA . THR A 1 104 ? 5.205 9.801 31.303 1.00 65.19 104 THR A CA 1
ATOM 782 C C . THR A 1 104 ? 3.959 9.642 30.428 1.00 65.19 104 THR A C 1
ATOM 784 O O . THR A 1 104 ? 4.091 9.399 29.234 1.00 65.19 104 THR A O 1
ATOM 787 N N . LEU A 1 105 ? 2.757 9.858 30.975 1.00 63.06 105 LEU A N 1
ATOM 788 C CA . LEU A 1 105 ? 1.505 9.768 30.214 1.00 63.06 105 LEU A CA 1
ATOM 789 C C . LEU A 1 105 ? 1.473 10.755 29.032 1.00 63.06 105 LEU A C 1
ATOM 791 O O . LEU A 1 105 ? 1.116 10.370 27.922 1.00 63.06 105 LEU A O 1
ATOM 795 N N . LEU A 1 106 ? 1.894 12.007 29.244 1.00 69.62 106 LEU A N 1
ATOM 796 C CA . LEU A 1 106 ? 1.940 13.024 28.186 1.00 69.62 106 LEU A CA 1
ATOM 797 C C . LEU A 1 106 ? 2.976 12.702 27.103 1.00 69.62 106 LEU A C 1
ATOM 799 O O . LEU A 1 106 ? 2.670 12.828 25.918 1.00 69.62 106 LEU A O 1
ATOM 803 N N . GLY A 1 107 ? 4.173 12.243 27.487 1.00 67.75 107 GLY A N 1
ATOM 804 C CA . GLY A 1 107 ? 5.204 11.834 26.528 1.00 67.75 107 GLY A CA 1
ATOM 805 C C . GLY A 1 107 ? 4.759 10.663 25.646 1.00 67.75 107 GLY A C 1
ATOM 806 O O . GLY A 1 107 ? 5.078 10.611 24.461 1.00 67.75 107 GLY A O 1
ATOM 807 N N . LEU A 1 108 ? 3.958 9.758 26.202 1.00 60.12 108 LEU A N 1
ATOM 808 C CA . LEU A 1 108 ? 3.462 8.572 25.513 1.00 60.12 108 LEU A CA 1
ATOM 809 C C . LEU A 1 108 ? 2.256 8.857 24.607 1.00 60.12 108 LEU A C 1
ATOM 811 O O . LEU A 1 108 ? 2.183 8.306 23.511 1.00 60.12 108 LEU A O 1
ATOM 815 N N . ILE A 1 109 ? 1.362 9.770 25.003 1.00 68.69 109 ILE A N 1
ATOM 816 C CA . ILE A 1 109 ? 0.302 10.292 24.122 1.00 68.69 109 ILE A CA 1
ATOM 817 C C . ILE A 1 109 ? 0.924 11.042 22.939 1.00 68.69 109 ILE A C 1
ATOM 819 O O . ILE A 1 109 ? 0.529 10.818 21.797 1.00 68.69 109 ILE A O 1
ATOM 823 N N . ALA A 1 110 ? 1.934 11.882 23.189 1.00 69.50 110 ALA A N 1
ATOM 824 C CA . ALA A 1 110 ? 2.654 12.580 22.128 1.00 69.50 110 ALA A CA 1
ATOM 825 C C . ALA A 1 110 ? 3.342 11.600 21.161 1.00 69.50 110 ALA A C 1
ATOM 827 O O . ALA A 1 110 ? 3.285 11.802 19.951 1.00 69.50 110 ALA A O 1
ATOM 828 N N . PHE A 1 111 ? 3.925 10.509 21.672 1.00 71.12 111 PHE A N 1
ATOM 829 C CA . PHE A 1 111 ? 4.526 9.461 20.844 1.00 71.12 111 PHE A CA 1
ATOM 830 C C . PHE A 1 111 ? 3.487 8.683 20.019 1.00 71.12 111 PHE A C 1
ATOM 832 O O . PHE A 1 111 ? 3.703 8.467 18.830 1.00 71.12 111 PHE A O 1
ATOM 839 N N . GLY A 1 112 ? 2.350 8.304 20.614 1.00 63.28 112 GLY A N 1
ATOM 840 C CA . GLY A 1 112 ? 1.253 7.627 19.911 1.00 63.28 112 GLY A CA 1
ATOM 841 C C . GLY A 1 112 ? 0.612 8.488 18.817 1.00 63.28 112 GLY A C 1
ATOM 842 O O . GLY A 1 112 ? 0.300 7.993 17.737 1.00 63.28 112 GLY A O 1
ATOM 843 N N . LEU A 1 113 ? 0.473 9.795 19.057 1.00 59.94 113 LEU A N 1
ATOM 844 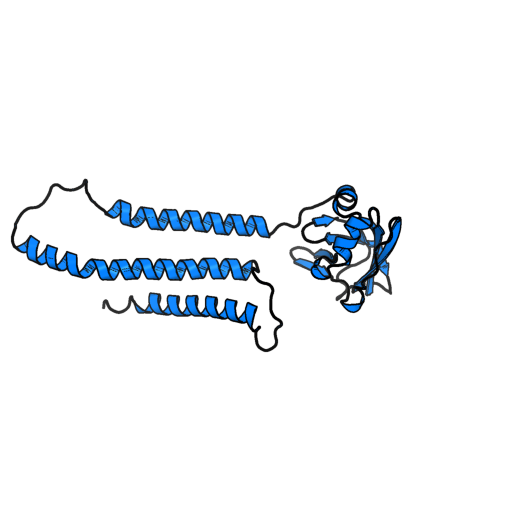C CA . LEU A 1 113 ? 0.000 10.743 18.045 1.00 59.94 113 LEU A CA 1
ATOM 845 C C . LEU A 1 113 ? 1.040 10.949 16.937 1.00 59.94 113 LEU A C 1
ATOM 847 O O . LEU A 1 113 ? 0.693 10.912 15.759 1.00 59.94 113 LEU A O 1
ATOM 851 N N . ALA A 1 114 ? 2.319 11.110 17.288 1.00 58.47 114 ALA A N 1
ATOM 852 C CA . ALA A 1 114 ? 3.390 11.278 16.309 1.00 58.47 114 ALA A CA 1
ATOM 853 C C . ALA A 1 114 ? 3.564 10.040 15.413 1.00 58.47 114 ALA A C 1
ATOM 855 O O . ALA A 1 114 ? 3.784 10.188 14.211 1.00 58.47 114 ALA A O 1
ATOM 856 N N . SER A 1 115 ? 3.425 8.829 15.964 1.00 55.81 115 SER A N 1
ATOM 857 C CA . SER A 1 115 ? 3.515 7.585 15.194 1.00 55.81 115 SER A CA 1
ATOM 858 C C . SER A 1 115 ? 2.306 7.379 14.280 1.00 55.81 115 SER A C 1
ATOM 860 O O . SER A 1 115 ? 2.485 7.005 13.124 1.00 55.81 115 SER A O 1
ATOM 862 N N . ALA A 1 116 ? 1.091 7.705 14.732 1.00 52.78 116 ALA A N 1
ATOM 863 C CA . ALA A 1 116 ? -0.106 7.672 13.890 1.00 52.78 116 ALA A CA 1
ATOM 864 C C . ALA A 1 116 ? -0.021 8.659 12.708 1.00 52.78 116 ALA A C 1
ATOM 866 O O . ALA A 1 116 ? -0.422 8.328 11.591 1.00 52.78 116 ALA A O 1
ATOM 867 N N . ILE A 1 117 ? 0.556 9.845 12.927 1.00 54.09 117 ILE A N 1
ATOM 868 C CA . ILE A 1 117 ? 0.786 10.848 11.874 1.00 54.09 117 ILE A CA 1
ATOM 869 C C . ILE A 1 117 ? 1.854 10.367 10.879 1.00 54.09 117 ILE A C 1
ATOM 871 O O . ILE A 1 117 ? 1.664 10.480 9.672 1.00 54.09 117 ILE A O 1
ATOM 875 N N . TRP A 1 118 ? 2.948 9.765 11.355 1.00 51.22 118 TRP A N 1
ATOM 876 C CA . TRP A 1 118 ? 4.005 9.228 10.485 1.00 51.22 118 TRP A CA 1
ATOM 877 C C . TRP A 1 118 ? 3.578 8.013 9.645 1.00 51.22 118 TRP A C 1
ATOM 879 O O . TRP A 1 118 ? 4.194 7.734 8.615 1.00 51.22 118 TRP A O 1
ATOM 889 N N . LEU A 1 119 ? 2.545 7.282 10.073 1.00 54.41 119 LEU A N 1
ATOM 890 C CA . LEU A 1 119 ? 2.091 6.046 9.429 1.00 54.41 119 LEU A CA 1
ATOM 891 C C . LEU A 1 119 ? 0.915 6.230 8.455 1.00 54.41 119 LEU A C 1
ATOM 893 O O . LEU A 1 119 ? 0.615 5.293 7.719 1.00 54.41 119 LEU A O 1
ATOM 897 N N . SER A 1 120 ? 0.242 7.386 8.429 1.00 55.44 120 SER A N 1
ATOM 898 C CA . SER A 1 120 ? -1.066 7.528 7.758 1.00 55.44 120 SER A CA 1
ATOM 899 C C . SER A 1 120 ? -1.058 8.200 6.378 1.00 55.44 120 SER A C 1
ATOM 901 O O . SER A 1 120 ? -2.088 8.196 5.710 1.00 55.44 120 SER A O 1
ATOM 903 N N . GLY A 1 121 ? 0.066 8.741 5.901 1.00 64.31 121 GLY A N 1
ATOM 904 C CA . GLY A 1 121 ? 0.093 9.482 4.634 1.00 64.31 121 GLY A CA 1
ATOM 905 C C . GLY A 1 121 ? 0.590 8.672 3.438 1.00 64.31 121 GLY A C 1
ATOM 906 O O . GLY A 1 121 ? 1.726 8.193 3.445 1.00 64.31 121 GLY A O 1
ATOM 907 N N . THR A 1 122 ? -0.212 8.590 2.373 1.00 77.00 122 THR A N 1
ATOM 908 C CA . THR A 1 122 ? 0.357 8.494 1.023 1.00 77.00 122 THR A CA 1
ATOM 909 C C . THR A 1 122 ? 0.841 9.877 0.600 1.00 77.00 122 THR A C 1
ATOM 911 O O . THR A 1 122 ? 0.099 10.846 0.727 1.00 77.00 122 THR A O 1
ATOM 914 N N . GLU A 1 123 ? 2.065 9.968 0.103 1.00 87.44 123 GLU A N 1
ATOM 915 C CA . GLU A 1 123 ? 2.662 11.187 -0.431 1.00 87.44 123 GLU A CA 1
ATOM 916 C C . GLU A 1 123 ? 2.182 11.409 -1.867 1.00 87.44 123 GLU A C 1
ATOM 918 O O . GLU A 1 123 ? 2.358 10.534 -2.719 1.00 87.44 123 GLU A O 1
ATOM 923 N N . ASP A 1 124 ? 1.571 12.563 -2.131 1.00 90.75 124 ASP A N 1
ATOM 924 C CA . ASP A 1 124 ? 1.194 12.964 -3.485 1.00 90.75 124 ASP A CA 1
ATOM 925 C C . ASP A 1 124 ? 2.449 13.270 -4.303 1.00 90.75 124 ASP A C 1
ATOM 927 O O . ASP A 1 124 ? 3.269 14.104 -3.923 1.00 90.75 124 ASP A O 1
ATOM 931 N N . ILE A 1 125 ? 2.595 12.589 -5.437 1.00 94.25 125 ILE A N 1
ATOM 932 C CA . ILE A 1 125 ? 3.746 12.721 -6.328 1.00 94.25 125 ILE A CA 1
ATOM 933 C C . ILE A 1 125 ? 3.316 13.119 -7.734 1.00 94.25 125 ILE A C 1
ATOM 935 O O . ILE A 1 125 ? 2.222 12.790 -8.202 1.00 94.25 125 ILE A O 1
ATOM 939 N N . THR A 1 126 ? 4.213 13.792 -8.451 1.00 95.31 126 THR A N 1
ATOM 940 C CA . THR A 1 126 ? 3.993 14.111 -9.859 1.00 95.31 126 THR A CA 1
ATOM 941 C C . THR A 1 126 ? 4.429 12.962 -10.769 1.00 95.31 126 THR A C 1
ATOM 943 O O . THR A 1 126 ? 5.170 12.053 -10.389 1.00 95.31 126 THR A O 1
ATOM 946 N N . GLN A 1 127 ? 4.007 13.028 -12.033 1.00 95.31 127 GLN A N 1
ATOM 947 C CA . GLN A 1 127 ? 4.476 12.114 -13.075 1.00 95.31 127 GLN A CA 1
ATOM 948 C C . GLN A 1 127 ? 6.005 12.171 -13.250 1.00 95.31 127 GLN A C 1
ATOM 950 O O . GLN A 1 127 ? 6.632 11.163 -13.579 1.00 95.31 127 GLN A O 1
ATOM 955 N N . PHE A 1 128 ? 6.602 13.351 -13.051 1.00 95.25 128 PHE A N 1
ATOM 956 C CA . PHE A 1 128 ? 8.047 13.538 -13.129 1.00 95.25 128 PHE A CA 1
ATOM 957 C C . PHE A 1 128 ? 8.756 12.783 -12.002 1.00 95.25 128 PHE A C 1
ATOM 959 O O . PHE A 1 128 ? 9.704 12.049 -12.275 1.00 95.25 128 PHE A O 1
ATOM 966 N N . ASP A 1 129 ? 8.244 12.878 -10.774 1.00 95.12 129 ASP A N 1
ATOM 967 C CA . ASP A 1 129 ? 8.806 12.185 -9.608 1.00 95.12 129 ASP A CA 1
ATOM 968 C C . ASP A 1 129 ? 8.686 10.664 -9.752 1.00 95.12 129 ASP A C 1
ATOM 970 O O . ASP A 1 129 ? 9.639 9.936 -9.477 1.00 95.12 129 ASP A O 1
ATOM 974 N N . LEU A 1 130 ? 7.553 10.170 -10.272 1.00 94.56 130 LEU A N 1
ATOM 975 C CA . LEU A 1 130 ? 7.387 8.745 -10.581 1.00 94.56 130 LEU A CA 1
ATOM 976 C C . LEU A 1 130 ? 8.427 8.268 -11.611 1.00 94.56 130 LEU A C 1
ATOM 978 O O . LEU A 1 130 ? 9.014 7.191 -11.473 1.00 94.56 130 LEU A O 1
ATOM 982 N N . GLY A 1 131 ? 8.686 9.084 -12.633 1.00 94.69 131 GLY A N 1
ATOM 983 C CA . GLY A 1 131 ? 9.698 8.795 -13.642 1.00 94.69 131 GLY A CA 1
ATOM 984 C C . GLY A 1 131 ? 11.112 8.792 -13.068 1.00 94.69 131 GLY A C 1
ATOM 985 O O . GLY A 1 131 ? 11.879 7.862 -13.321 1.00 94.69 131 GLY A O 1
ATOM 986 N N . ASN A 1 132 ? 11.443 9.804 -12.268 1.00 96.25 132 ASN A N 1
ATOM 987 C CA . ASN A 1 132 ? 12.767 9.981 -11.690 1.00 96.25 132 ASN A CA 1
ATOM 988 C C . ASN A 1 132 ? 13.097 8.910 -10.643 1.00 96.25 132 ASN A C 1
ATOM 990 O O . ASN A 1 132 ? 14.169 8.304 -10.693 1.00 96.25 132 ASN A O 1
ATOM 994 N N . ASP A 1 133 ? 12.174 8.634 -9.726 1.00 94.81 133 ASP A N 1
ATOM 995 C CA . ASP A 1 133 ? 12.452 7.803 -8.554 1.00 94.81 133 ASP A CA 1
ATOM 996 C C . ASP A 1 133 ? 12.205 6.320 -8.818 1.00 94.81 133 ASP A C 1
ATOM 998 O O . ASP A 1 133 ? 12.894 5.456 -8.273 1.00 94.81 133 ASP A O 1
ATOM 1002 N N . ASN A 1 134 ? 11.213 6.019 -9.655 1.00 95.06 134 AS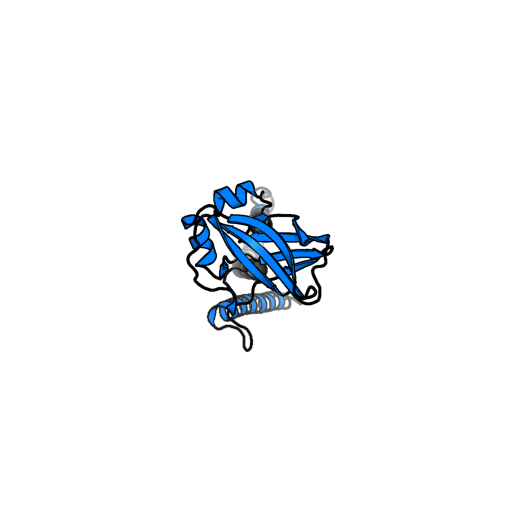N A N 1
ATOM 1003 C CA . ASN A 1 134 ? 10.717 4.664 -9.863 1.00 95.06 134 ASN A CA 1
ATOM 1004 C C . ASN A 1 134 ? 10.933 4.162 -11.295 1.00 95.06 134 ASN A C 1
ATOM 1006 O O . ASN A 1 134 ? 10.776 2.969 -11.545 1.00 95.06 134 ASN A O 1
ATOM 1010 N N . GLY A 1 135 ? 11.337 5.031 -12.228 1.00 96.19 135 GLY A N 1
ATOM 1011 C CA . GLY A 1 135 ? 11.575 4.641 -13.616 1.00 96.19 135 GLY A CA 1
ATOM 1012 C C . GLY A 1 135 ? 10.293 4.335 -14.385 1.00 96.19 135 GLY A C 1
ATOM 1013 O O . GLY A 1 135 ? 10.348 3.623 -15.387 1.00 96.19 135 GLY A O 1
ATOM 1014 N N . LEU A 1 136 ? 9.140 4.834 -13.929 1.00 96.56 136 LEU A N 1
ATOM 1015 C CA . LEU A 1 136 ? 7.830 4.531 -14.505 1.00 96.56 136 LEU A CA 1
ATOM 1016 C C . LEU A 1 136 ? 7.146 5.794 -15.021 1.00 96.56 136 LEU A C 1
ATOM 1018 O O . LEU A 1 136 ? 7.210 6.851 -14.405 1.00 96.56 136 LEU A O 1
ATOM 1022 N N . PHE A 1 137 ? 6.428 5.663 -16.131 1.00 97.00 137 PHE A N 1
ATOM 1023 C CA . PHE A 1 137 ? 5.602 6.729 -16.681 1.00 97.00 137 PHE A CA 1
ATOM 1024 C C . PHE A 1 137 ? 4.226 6.175 -17.048 1.00 97.00 137 PHE A C 1
ATOM 1026 O O . PHE A 1 137 ? 4.087 5.421 -18.012 1.00 97.00 137 PHE A O 1
ATOM 1033 N N . VAL A 1 138 ? 3.191 6.544 -16.293 1.00 96.94 138 VAL A N 1
ATOM 1034 C CA . VAL A 1 138 ? 1.801 6.225 -16.640 1.00 96.94 138 VAL A CA 1
ATOM 1035 C C . VAL A 1 138 ? 1.409 7.001 -17.898 1.00 96.94 138 VAL A C 1
ATOM 1037 O O . VAL A 1 138 ? 1.377 8.226 -17.903 1.00 96.94 138 VAL A O 1
ATOM 1040 N N . THR A 1 139 ? 1.159 6.284 -18.988 1.00 96.06 139 THR A N 1
ATOM 1041 C CA . THR A 1 139 ? 0.817 6.866 -20.296 1.00 96.06 139 THR A CA 1
ATOM 1042 C C . THR A 1 139 ? -0.683 6.984 -20.516 1.00 96.06 139 THR A C 1
ATOM 1044 O O . THR A 1 139 ? -1.123 7.878 -21.235 1.00 96.06 139 THR A O 1
ATOM 1047 N N . ARG A 1 140 ? -1.465 6.056 -19.954 1.00 95.75 140 ARG A N 1
ATOM 1048 C CA . ARG A 1 140 ? -2.903 5.958 -20.205 1.00 95.75 140 ARG A CA 1
ATOM 1049 C C . ARG A 1 140 ? -3.595 5.154 -19.115 1.00 95.75 140 ARG A C 1
ATOM 1051 O O . ARG A 1 140 ? -3.020 4.177 -18.633 1.00 95.75 140 ARG A O 1
ATOM 1058 N N . VAL A 1 141 ? -4.827 5.543 -18.799 1.00 96.69 141 VAL A N 1
ATOM 1059 C CA . VAL A 1 141 ? -5.749 4.771 -17.967 1.00 96.69 141 VAL A CA 1
ATOM 1060 C C . VAL A 1 141 ? -7.129 4.780 -18.611 1.00 96.69 141 VAL A C 1
ATOM 1062 O O . VAL A 1 141 ? -7.728 5.844 -18.755 1.00 96.69 141 VAL A O 1
ATOM 1065 N N . ASN A 1 142 ? -7.615 3.600 -18.990 1.00 97.06 142 ASN A N 1
ATOM 1066 C CA . ASN A 1 142 ? -8.889 3.441 -19.687 1.00 97.06 142 ASN A CA 1
ATOM 1067 C C . ASN A 1 142 ? -9.757 2.374 -19.026 1.00 97.06 142 ASN A C 1
ATOM 1069 O O . ASN A 1 142 ? -9.241 1.409 -18.458 1.00 97.06 142 ASN A O 1
ATOM 1073 N N . LEU A 1 143 ? -11.073 2.489 -19.198 1.00 96.38 143 LEU A N 1
ATOM 1074 C CA . LEU A 1 143 ? -11.983 1.365 -18.985 1.00 96.38 143 LEU A CA 1
ATOM 1075 C C . LEU A 1 143 ? -12.111 0.529 -20.259 1.00 96.38 143 LEU A C 1
ATOM 1077 O O . LEU A 1 143 ? -12.291 1.030 -21.366 1.00 96.38 143 LEU A O 1
ATOM 1081 N N . THR A 1 144 ? -12.016 -0.783 -20.099 1.00 95.38 144 THR A N 1
ATOM 1082 C CA . THR A 1 144 ? -12.072 -1.763 -21.185 1.00 95.38 144 THR A CA 1
ATOM 1083 C C . THR A 1 144 ? -13.039 -2.887 -20.829 1.00 95.38 144 THR A C 1
ATOM 1085 O O . THR A 1 144 ? -13.570 -2.932 -19.719 1.00 95.38 144 THR A O 1
ATOM 1088 N N . MET A 1 145 ? -13.305 -3.782 -21.788 1.00 92.12 145 MET A N 1
ATOM 1089 C CA . MET A 1 145 ? -14.180 -4.949 -21.603 1.00 92.12 145 MET A CA 1
ATOM 1090 C C . MET A 1 145 ? -15.537 -4.587 -20.973 1.00 92.12 145 MET A C 1
ATOM 1092 O O . MET A 1 145 ? -15.914 -5.112 -19.934 1.00 92.12 145 MET A O 1
ATOM 1096 N N . LEU A 1 146 ? -16.262 -3.646 -21.589 1.00 92.88 146 LEU A N 1
ATOM 1097 C CA . LEU A 1 146 ? -17.558 -3.154 -21.088 1.00 92.88 146 LEU A CA 1
ATOM 1098 C C . LEU A 1 146 ? -17.490 -2.567 -19.665 1.00 92.88 146 LEU A C 1
ATOM 1100 O O . LEU A 1 146 ? -18.456 -2.636 -18.914 1.00 92.88 146 LEU A O 1
ATOM 1104 N N . GLY A 1 147 ? -16.344 -1.995 -19.293 1.00 93.56 147 GLY A N 1
ATOM 1105 C CA . GLY A 1 147 ? -16.130 -1.397 -17.979 1.00 93.56 147 GLY A CA 1
ATOM 1106 C C . GLY A 1 147 ? -15.703 -2.391 -16.903 1.00 93.56 147 GLY A C 1
ATOM 1107 O O . GLY A 1 147 ? -15.486 -1.975 -15.772 1.00 93.56 147 GLY A O 1
ATOM 1108 N N . SER A 1 148 ? -15.530 -3.680 -17.216 1.00 95.62 148 SER A N 1
ATOM 1109 C CA . SER A 1 148 ? -15.137 -4.676 -16.213 1.00 95.62 148 SER A CA 1
ATOM 1110 C C . SER A 1 148 ? -13.641 -4.663 -15.883 1.00 95.62 148 SER A C 1
ATOM 1112 O O . SER A 1 148 ? -13.243 -5.218 -14.857 1.00 95.62 148 SER A O 1
ATOM 1114 N N . ILE A 1 149 ? -12.799 -4.074 -16.741 1.00 96.38 149 ILE A N 1
ATOM 1115 C CA . ILE A 1 149 ? -11.342 -4.031 -16.561 1.00 96.38 149 ILE A CA 1
ATOM 1116 C C . ILE A 1 149 ? -10.819 -2.613 -16.751 1.00 96.38 149 ILE A C 1
ATOM 1118 O O . ILE A 1 149 ? -11.077 -1.976 -17.772 1.00 96.38 149 ILE A O 1
ATOM 1122 N N . ILE A 1 150 ? -10.000 -2.162 -15.808 1.00 97.19 150 ILE A N 1
ATOM 1123 C CA . ILE A 1 150 ? -9.217 -0.934 -15.913 1.00 97.19 150 ILE A CA 1
ATOM 1124 C C . ILE A 1 150 ? -7.858 -1.297 -16.531 1.00 97.19 150 ILE A C 1
ATOM 1126 O O . ILE A 1 150 ? -7.106 -2.091 -15.963 1.00 97.19 150 ILE A O 1
ATOM 1130 N N . ASP A 1 151 ? -7.561 -0.742 -17.707 1.00 96.38 151 ASP A N 1
ATOM 1131 C CA . ASP A 1 151 ? -6.297 -0.906 -18.435 1.00 96.38 151 ASP A CA 1
ATOM 1132 C C . ASP A 1 151 ? -5.388 0.294 -18.160 1.00 96.38 151 ASP A C 1
ATOM 1134 O O . ASP A 1 151 ? -5.671 1.420 -18.580 1.00 96.38 151 ASP A O 1
ATOM 1138 N N . VAL A 1 152 ? -4.286 0.043 -17.458 1.00 96.38 152 VAL A N 1
ATOM 1139 C CA . VAL A 1 152 ? -3.263 1.041 -17.151 1.00 96.38 152 VAL A CA 1
ATOM 1140 C C . VAL A 1 152 ? -2.012 0.744 -17.960 1.00 96.38 152 VAL A C 1
ATOM 1142 O O . VAL A 1 152 ? -1.370 -0.296 -17.808 1.00 96.38 152 VAL A O 1
ATOM 1145 N N . ARG A 1 153 ? -1.618 1.696 -18.805 1.00 96.19 153 ARG A N 1
ATOM 1146 C CA . ARG A 1 153 ? -0.424 1.588 -19.644 1.00 96.19 153 ARG A CA 1
ATOM 1147 C C . ARG A 1 153 ? 0.734 2.321 -18.997 1.00 96.19 153 ARG A C 1
ATOM 1149 O O . ARG A 1 153 ? 0.712 3.549 -18.900 1.00 96.19 153 ARG A O 1
ATOM 1156 N N . VAL A 1 154 ? 1.775 1.588 -18.625 1.00 95.88 154 VAL A N 1
ATOM 1157 C CA . VAL A 1 154 ? 2.978 2.142 -17.993 1.00 95.88 154 VAL A CA 1
ATOM 1158 C C . VAL A 1 154 ? 4.170 1.960 -18.922 1.00 95.88 154 VAL A C 1
ATOM 1160 O O . VAL A 1 154 ? 4.481 0.845 -19.335 1.00 95.88 154 VAL A O 1
ATOM 1163 N N . LYS A 1 155 ? 4.845 3.056 -19.266 1.00 96.81 155 LYS A N 1
ATOM 1164 C CA . LYS A 1 155 ? 6.113 3.039 -19.993 1.00 96.81 155 LYS A CA 1
ATOM 1165 C C . LYS A 1 155 ? 7.268 2.959 -19.002 1.00 96.81 155 LYS A C 1
ATOM 1167 O O . LYS A 1 155 ? 7.310 3.725 -18.041 1.00 96.81 155 LYS A O 1
ATOM 1172 N N . ILE A 1 156 ? 8.215 2.066 -19.262 1.00 97.25 156 ILE A N 1
ATOM 1173 C CA . ILE A 1 156 ? 9.445 1.960 -18.475 1.00 97.25 156 ILE A CA 1
ATOM 1174 C C . ILE A 1 156 ? 10.433 3.016 -18.971 1.00 97.25 156 ILE A C 1
ATOM 1176 O O . ILE A 1 156 ? 10.798 3.021 -20.146 1.00 97.25 156 ILE A O 1
ATOM 1180 N N . LEU A 1 157 ? 10.846 3.927 -18.098 1.00 97.56 157 LEU A N 1
ATOM 1181 C CA . LEU A 1 157 ? 11.881 4.924 -18.377 1.00 97.56 157 LEU A CA 1
ATOM 1182 C C . LEU A 1 157 ? 13.274 4.430 -17.974 1.00 97.56 157 LEU A C 1
ATOM 1184 O O . LEU A 1 157 ? 14.240 4.748 -18.661 1.00 97.56 157 LEU A O 1
ATOM 1188 N N . ASP A 1 158 ? 13.351 3.637 -16.903 1.00 97.62 158 ASP A N 1
ATOM 1189 C CA . ASP A 1 158 ? 14.581 3.094 -16.319 1.00 97.62 158 ASP A CA 1
ATOM 1190 C C . ASP A 1 158 ? 14.319 1.646 -15.872 1.00 97.62 158 ASP A C 1
ATOM 1192 O O . ASP A 1 158 ? 13.461 1.384 -15.024 1.00 97.62 158 ASP A O 1
ATOM 1196 N N . GLU A 1 159 ? 15.011 0.698 -16.502 1.00 96.44 159 GLU A N 1
ATOM 1197 C CA . GLU A 1 159 ? 14.819 -0.738 -16.284 1.00 96.44 159 GLU A CA 1
ATOM 1198 C C . GLU A 1 159 ? 15.258 -1.192 -14.891 1.00 96.44 159 GLU A C 1
ATOM 1200 O O . GLU A 1 159 ? 14.569 -2.002 -14.267 1.00 96.44 159 GLU A O 1
ATOM 1205 N N . GLU A 1 160 ? 16.360 -0.654 -14.368 1.00 95.25 160 GLU A N 1
ATOM 1206 C CA . GLU A 1 160 ? 16.893 -1.066 -13.071 1.00 95.25 160 GLU A CA 1
ATOM 1207 C C . GLU A 1 160 ? 15.931 -0.661 -11.948 1.00 95.25 160 GLU A C 1
ATOM 1209 O O . GLU A 1 160 ? 15.597 -1.469 -11.074 1.00 95.25 160 GLU A O 1
ATOM 1214 N N . LYS A 1 161 ? 15.414 0.572 -12.005 1.00 95.12 161 LYS A N 1
ATOM 1215 C CA . LYS A 1 161 ? 14.427 1.070 -11.035 1.00 95.12 161 LYS A CA 1
ATOM 1216 C C . LYS A 1 161 ? 13.104 0.319 -11.135 1.00 95.12 161 LYS A C 1
ATOM 1218 O O . LYS A 1 161 ? 12.563 -0.096 -10.108 1.00 95.12 161 LYS A O 1
ATOM 1223 N N . ALA A 1 162 ? 12.619 0.080 -12.354 1.00 94.12 162 ALA A N 1
ATOM 1224 C CA . ALA A 1 162 ? 11.383 -0.661 -12.575 1.00 94.12 162 ALA A CA 1
ATOM 1225 C C . ALA A 1 162 ? 11.487 -2.115 -12.097 1.00 94.12 162 ALA A C 1
ATOM 1227 O O . ALA A 1 162 ? 10.546 -2.638 -11.501 1.00 94.12 162 ALA A O 1
ATOM 1228 N N . THR A 1 163 ? 12.635 -2.768 -12.295 1.00 92.69 163 THR A N 1
ATOM 1229 C CA . THR A 1 163 ? 12.843 -4.163 -11.879 1.00 92.69 163 THR A CA 1
ATOM 1230 C C . THR A 1 163 ? 12.650 -4.323 -10.374 1.00 92.69 163 THR A C 1
ATOM 1232 O O . THR A 1 163 ? 12.004 -5.276 -9.945 1.00 92.69 163 THR A O 1
ATOM 1235 N N . ARG A 1 164 ? 13.093 -3.354 -9.561 1.00 91.06 164 ARG A N 1
ATOM 1236 C CA . ARG A 1 164 ? 12.912 -3.376 -8.095 1.00 91.06 164 ARG A CA 1
ATOM 1237 C C . ARG A 1 164 ? 11.442 -3.346 -7.660 1.00 91.06 164 ARG A C 1
ATOM 1239 O O . ARG A 1 164 ? 11.136 -3.784 -6.555 1.00 91.06 164 ARG A O 1
ATOM 1246 N N . ILE A 1 165 ? 10.559 -2.821 -8.508 1.00 89.25 165 ILE A N 1
ATOM 1247 C CA . ILE A 1 165 ? 9.113 -2.739 -8.270 1.00 89.25 165 ILE A CA 1
ATOM 1248 C C . ILE A 1 165 ? 8.430 -4.015 -8.750 1.00 89.25 165 ILE A C 1
ATOM 1250 O O . ILE A 1 165 ? 7.700 -4.641 -7.994 1.00 89.25 165 ILE A O 1
ATOM 1254 N N . PHE A 1 166 ? 8.692 -4.425 -9.994 1.00 87.62 166 PHE A N 1
ATOM 1255 C CA . PHE A 1 166 ? 8.015 -5.572 -10.604 1.00 87.62 166 PHE A CA 1
ATOM 1256 C C . PHE A 1 166 ? 8.511 -6.932 -10.093 1.00 87.62 166 PHE A C 1
ATOM 1258 O O . PHE A 1 166 ? 7.807 -7.925 -10.250 1.00 87.62 166 PHE A O 1
ATOM 1265 N N . SER A 1 167 ? 9.691 -6.994 -9.468 1.00 86.38 167 SER A N 1
ATOM 1266 C CA . SER A 1 167 ? 10.209 -8.240 -8.877 1.00 86.38 167 SER A CA 1
ATOM 1267 C C . SER A 1 167 ? 9.584 -8.570 -7.521 1.00 86.38 167 SER A C 1
ATOM 1269 O O . SER A 1 167 ? 9.667 -9.712 -7.082 1.00 86.38 167 SER A O 1
ATOM 1271 N N . ASP A 1 168 ? 8.983 -7.584 -6.854 1.00 85.88 168 ASP A N 1
ATOM 1272 C CA . ASP A 1 168 ? 8.439 -7.713 -5.507 1.00 85.88 168 ASP A CA 1
ATOM 1273 C C . ASP A 1 168 ? 6.915 -7.552 -5.549 1.00 85.88 168 ASP A C 1
ATOM 1275 O O . ASP A 1 168 ? 6.385 -6.470 -5.809 1.00 85.88 168 ASP A O 1
ATOM 1279 N N . HIS A 1 169 ? 6.198 -8.650 -5.310 1.00 81.62 169 HIS A N 1
ATOM 1280 C CA . HIS A 1 169 ? 4.738 -8.680 -5.399 1.00 81.62 169 HIS A CA 1
ATOM 1281 C C . HIS A 1 169 ? 4.060 -7.771 -4.370 1.00 81.62 169 HIS A C 1
ATOM 1283 O O . HIS A 1 169 ? 2.942 -7.319 -4.632 1.00 81.62 169 HIS A O 1
ATOM 1289 N N . ASP A 1 170 ? 4.733 -7.460 -3.261 1.00 82.00 170 ASP A N 1
ATOM 1290 C CA . ASP A 1 170 ? 4.220 -6.568 -2.218 1.00 82.00 170 ASP A CA 1
ATOM 1291 C C . ASP A 1 170 ? 4.382 -5.090 -2.601 1.00 82.00 170 ASP A C 1
ATOM 1293 O O . ASP A 1 170 ? 3.714 -4.214 -2.048 1.00 82.00 170 ASP A O 1
ATOM 1297 N N . LYS A 1 171 ? 5.243 -4.798 -3.585 1.00 85.75 171 LYS A N 1
ATOM 1298 C CA . LYS A 1 171 ? 5.480 -3.449 -4.122 1.00 85.75 171 LYS A CA 1
ATOM 1299 C C . LYS A 1 171 ? 4.753 -3.181 -5.434 1.00 85.75 171 LYS A C 1
ATOM 1301 O O . LYS A 1 171 ? 4.895 -2.087 -5.983 1.00 85.75 171 LYS A O 1
ATOM 1306 N N . MET A 1 172 ? 3.979 -4.145 -5.932 1.00 88.56 172 MET A N 1
ATOM 1307 C CA . MET A 1 172 ? 3.171 -3.960 -7.132 1.00 88.56 172 MET A CA 1
ATOM 1308 C C . MET A 1 172 ? 2.206 -2.778 -6.956 1.00 88.56 172 MET A C 1
ATOM 1310 O O . MET A 1 172 ? 1.606 -2.617 -5.887 1.00 88.56 172 MET A O 1
ATOM 1314 N N . PRO A 1 173 ? 2.037 -1.946 -7.995 1.00 93.62 173 PRO A N 1
ATOM 1315 C CA . PRO A 1 173 ? 1.129 -0.819 -7.920 1.00 93.62 173 PRO A CA 1
ATOM 1316 C C . PRO A 1 173 ? -0.322 -1.290 -7.796 1.00 93.62 173 PRO A C 1
ATOM 1318 O O . PRO A 1 173 ? -0.712 -2.338 -8.318 1.00 93.62 173 PRO A O 1
ATOM 1321 N N . TYR A 1 174 ? -1.133 -0.470 -7.141 1.00 94.94 174 TYR A N 1
ATOM 1322 C CA . TYR A 1 174 ? -2.580 -0.638 -7.053 1.00 94.94 174 TYR A CA 1
ATOM 1323 C C . TYR A 1 174 ? -3.278 0.667 -7.421 1.00 94.94 174 TYR A C 1
ATOM 1325 O O . TYR A 1 174 ? -2.662 1.735 -7.450 1.00 94.94 174 TYR A O 1
ATOM 1333 N N . LEU A 1 175 ? -4.568 0.582 -7.733 1.00 95.88 175 LEU A N 1
ATOM 1334 C CA . LEU A 1 175 ? -5.383 1.759 -8.007 1.00 95.88 175 LEU A CA 1
ATOM 1335 C C . LEU A 1 175 ? -6.185 2.125 -6.771 1.00 95.88 175 LEU A C 1
ATOM 1337 O O . LEU A 1 175 ? -6.647 1.252 -6.039 1.00 95.88 175 LEU A O 1
ATOM 1341 N N . MET A 1 176 ? -6.353 3.418 -6.546 1.00 94.94 176 MET A N 1
ATOM 1342 C CA . MET A 1 176 ? -7.193 3.940 -5.482 1.00 94.94 176 MET A CA 1
ATOM 1343 C C . MET A 1 176 ? -8.231 4.881 -6.073 1.00 94.94 176 MET A C 1
ATOM 1345 O O . MET A 1 176 ? -7.906 5.740 -6.893 1.00 94.94 176 MET A O 1
ATOM 1349 N N . VAL A 1 177 ? -9.477 4.710 -5.652 1.00 93.56 177 VAL A N 1
ATOM 1350 C CA . VAL A 1 177 ? -10.606 5.548 -6.052 1.00 93.56 177 VAL A CA 1
ATOM 1351 C C . VAL A 1 177 ? -11.150 6.194 -4.792 1.00 93.56 177 VAL A C 1
ATOM 1353 O O . VAL A 1 177 ? -11.486 5.493 -3.839 1.00 93.56 177 VAL A O 1
ATOM 1356 N N . GLU A 1 178 ? -11.202 7.520 -4.775 1.00 88.75 178 GLU A N 1
ATOM 1357 C CA . GLU A 1 178 ? -11.806 8.278 -3.679 1.00 88.75 178 GLU A CA 1
ATOM 1358 C C . GLU A 1 178 ? -13.301 8.446 -3.987 1.00 88.75 178 GLU A C 1
ATOM 1360 O O . GLU A 1 178 ? -13.668 9.079 -4.978 1.00 88.75 178 GLU A O 1
ATOM 1365 N N . ASN A 1 179 ? -14.165 7.845 -3.167 1.00 79.75 179 ASN A N 1
ATOM 1366 C CA . ASN A 1 179 ? -15.618 7.950 -3.280 1.00 79.75 179 ASN A CA 1
ATOM 1367 C C . ASN A 1 179 ? -16.184 8.556 -1.988 1.00 79.75 179 ASN A C 1
ATOM 1369 O O . ASN A 1 179 ? -16.579 7.848 -1.062 1.00 79.75 179 ASN A O 1
ATOM 1373 N N . GLY A 1 180 ? -16.165 9.888 -1.906 1.00 78.88 180 GLY A N 1
ATOM 1374 C CA . GLY A 1 180 ? -16.497 10.607 -0.675 1.00 78.88 180 GLY A CA 1
ATOM 1375 C C . GLY A 1 180 ? -15.454 10.345 0.413 1.00 78.88 180 GLY A C 1
ATOM 1376 O O . GLY A 1 180 ? -14.273 10.610 0.200 1.00 78.88 180 GLY A O 1
ATOM 1377 N N . ASP A 1 181 ? -15.893 9.807 1.552 1.00 72.00 181 ASP A N 1
ATOM 1378 C CA . ASP A 1 181 ? -15.027 9.505 2.701 1.00 72.00 181 ASP A CA 1
ATOM 1379 C C . ASP A 1 181 ? -14.353 8.121 2.616 1.00 72.00 181 ASP A C 1
ATOM 1381 O O . ASP A 1 181 ? -13.523 7.782 3.461 1.00 72.00 181 ASP A O 1
ATOM 1385 N N . GLU A 1 182 ? -14.692 7.304 1.610 1.00 77.50 182 GLU A N 1
ATOM 1386 C CA . GLU A 1 182 ? -14.160 5.948 1.458 1.00 77.50 182 GLU A CA 1
ATOM 1387 C C . GLU A 1 182 ? -13.179 5.852 0.281 1.00 77.50 182 GLU A C 1
ATOM 1389 O O . GLU A 1 182 ? -13.465 6.266 -0.845 1.00 77.50 182 GLU A O 1
ATOM 1394 N N . ALA A 1 183 ? -12.001 5.280 0.544 1.00 86.56 183 ALA A N 1
ATOM 1395 C CA . ALA A 1 183 ? -10.991 5.003 -0.470 1.00 86.56 183 ALA A CA 1
ATOM 1396 C C . ALA A 1 183 ? -11.012 3.514 -0.833 1.00 86.56 183 ALA A C 1
ATOM 1398 O O . ALA A 1 183 ? -10.601 2.660 -0.043 1.00 86.56 183 ALA A O 1
ATOM 1399 N N . VAL A 1 184 ? -11.450 3.197 -2.050 1.00 90.38 184 VAL A N 1
ATOM 1400 C CA . VAL A 1 184 ? -11.487 1.819 -2.552 1.00 90.38 184 VAL A CA 1
ATOM 1401 C C . VAL A 1 184 ? -10.145 1.488 -3.197 1.00 90.38 184 VAL A C 1
ATOM 1403 O O . VAL A 1 184 ? -9.728 2.146 -4.152 1.00 90.38 184 VAL A O 1
ATOM 1406 N N . LYS A 1 185 ? -9.463 0.458 -2.682 1.00 93.38 185 LYS A N 1
ATOM 1407 C CA . LYS A 1 185 ? -8.206 -0.058 -3.244 1.00 93.38 185 LYS A CA 1
ATOM 1408 C C . LYS A 1 185 ? -8.490 -1.214 -4.196 1.00 93.38 185 LYS A C 1
ATOM 1410 O O . LYS A 1 185 ? -9.119 -2.196 -3.813 1.00 93.38 185 LYS A O 1
ATOM 1415 N N . ILE A 1 186 ? -7.980 -1.117 -5.417 1.00 94.00 186 ILE A N 1
ATOM 1416 C CA . ILE A 1 186 ? -8.151 -2.110 -6.475 1.00 94.00 186 ILE A CA 1
ATOM 1417 C C . ILE A 1 186 ? -6.780 -2.686 -6.823 1.00 94.00 186 ILE A C 1
ATOM 1419 O O . ILE A 1 186 ? -5.899 -1.990 -7.332 1.00 94.00 186 ILE A O 1
ATOM 1423 N N . TYR A 1 187 ? -6.604 -3.977 -6.556 1.00 93.06 187 TYR A N 1
ATOM 1424 C CA . TYR A 1 187 ? -5.355 -4.694 -6.797 1.00 93.06 187 TYR A CA 1
ATOM 1425 C C . TYR A 1 187 ? -5.409 -5.482 -8.103 1.00 93.06 187 TYR A C 1
ATOM 1427 O O . TYR A 1 187 ? -6.450 -6.022 -8.477 1.00 93.06 187 TYR A O 1
ATOM 1435 N N . ALA A 1 188 ? -4.265 -5.589 -8.781 1.00 89.44 188 ALA A N 1
ATOM 1436 C CA . ALA A 1 188 ? -4.136 -6.494 -9.915 1.00 89.44 188 ALA A CA 1
ATOM 1437 C C . ALA A 1 188 ? -4.290 -7.956 -9.441 1.00 89.44 188 ALA A C 1
ATOM 1439 O O . ALA A 1 188 ? -3.794 -8.281 -8.346 1.00 89.44 188 ALA A O 1
ATOM 1440 N N . PRO A 1 189 ? -4.92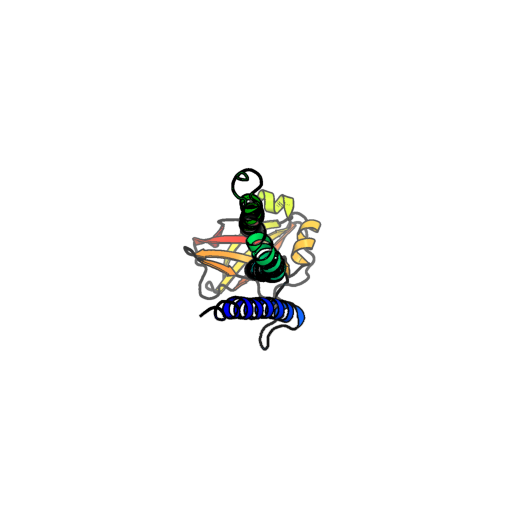2 -8.838 -10.244 1.00 85.25 189 PRO A N 1
ATOM 1441 C CA . PRO A 1 189 ? -5.074 -10.250 -9.911 1.00 85.25 189 PRO A CA 1
ATOM 1442 C C . PRO A 1 189 ? -3.715 -10.899 -9.654 1.00 85.25 189 PRO A C 1
ATOM 1444 O O . PRO A 1 189 ? -2.735 -10.586 -10.332 1.00 85.25 189 PRO A O 1
ATOM 1447 N N . GLU A 1 190 ? -3.656 -11.828 -8.702 1.00 78.94 190 GLU A N 1
ATOM 1448 C CA . GLU A 1 190 ? -2.407 -12.480 -8.292 1.00 78.94 190 GLU A CA 1
ATOM 1449 C C . GLU A 1 190 ? -1.686 -13.140 -9.476 1.00 78.94 190 GLU A C 1
ATOM 1451 O O . GLU A 1 190 ? -0.482 -12.975 -9.651 1.00 78.94 190 GLU A O 1
ATOM 1456 N N . HIS A 1 191 ? -2.440 -13.774 -10.377 1.00 73.81 191 HIS A N 1
ATOM 1457 C CA . HIS A 1 191 ? -1.893 -14.424 -11.569 1.00 73.81 191 HIS A CA 1
ATOM 1458 C C . HIS A 1 191 ? -1.419 -13.462 -12.663 1.00 73.81 191 HIS A C 1
ATOM 1460 O O . HIS A 1 191 ? -0.715 -13.896 -13.562 1.00 73.81 191 HIS A O 1
ATOM 1466 N N . SER A 1 192 ? -1.773 -12.174 -12.610 1.00 69.50 192 SER A N 1
ATOM 1467 C CA . SER A 1 192 ? -1.280 -11.164 -13.559 1.00 69.50 192 SER A CA 1
ATOM 1468 C C . SER A 1 192 ? 0.076 -10.578 -13.144 1.00 69.50 192 SER A C 1
ATOM 1470 O O . SER A 1 192 ? 0.665 -9.794 -13.889 1.00 69.50 192 SER A O 1
ATOM 1472 N N . ARG A 1 193 ? 0.595 -10.971 -11.973 1.00 66.56 193 ARG A N 1
ATOM 1473 C CA . ARG A 1 193 ? 1.901 -10.571 -11.433 1.00 66.56 193 ARG A CA 1
ATOM 1474 C C . ARG A 1 193 ? 2.985 -11.522 -11.946 1.00 66.56 193 ARG A C 1
ATOM 1476 O O . ARG A 1 193 ? 3.515 -12.345 -11.211 1.00 66.56 193 ARG A O 1
ATOM 1483 N N . HIS A 1 194 ? 3.260 -11.477 -13.246 1.00 64.88 194 HIS A N 1
ATOM 1484 C CA . HIS A 1 194 ? 4.310 -12.306 -13.839 1.00 64.88 194 HIS A CA 1
ATOM 1485 C C . HIS A 1 194 ? 5.695 -11.666 -13.661 1.00 64.88 194 HIS A C 1
ATOM 1487 O O . HIS A 1 194 ? 5.850 -10.457 -13.825 1.00 64.88 194 HIS A O 1
ATOM 1493 N N . HIS A 1 195 ? 6.716 -12.495 -13.414 1.00 63.97 195 HIS A N 1
ATOM 1494 C CA . HIS A 1 195 ? 8.133 -12.110 -13.345 1.00 63.97 195 HIS A CA 1
ATOM 1495 C C . HIS A 1 195 ? 8.726 -11.779 -14.726 1.00 63.97 195 HIS A C 1
ATOM 1497 O O . HIS A 1 195 ? 9.712 -12.375 -15.159 1.00 63.97 195 HIS A O 1
ATOM 1503 N N . SER A 1 196 ? 8.117 -10.856 -15.467 1.00 70.62 196 SER A N 1
ATOM 1504 C CA . SER A 1 196 ? 8.737 -10.340 -16.684 1.00 70.62 196 SER A CA 1
ATOM 1505 C C . SER A 1 196 ? 9.761 -9.273 -16.320 1.00 70.62 196 SER A C 1
ATOM 1507 O O . SER A 1 196 ? 9.406 -8.289 -15.671 1.00 70.62 196 SER A O 1
ATOM 1509 N N . THR A 1 197 ? 11.002 -9.435 -16.776 1.00 86.56 197 THR A N 1
ATOM 1510 C CA . THR A 1 197 ? 12.022 -8.386 -16.695 1.00 86.56 197 THR A CA 1
ATOM 1511 C C . THR A 1 197 ? 11.523 -7.152 -17.456 1.00 86.56 197 THR A C 1
ATOM 1513 O O . THR A 1 197 ? 11.236 -7.259 -18.656 1.00 86.56 197 THR A O 1
ATOM 1516 N N . PRO A 1 198 ? 11.355 -5.995 -16.789 1.00 91.25 198 PRO A N 1
ATOM 1517 C CA . PRO A 1 198 ? 11.014 -4.746 -17.457 1.00 91.25 198 PRO A CA 1
ATOM 1518 C C . PRO A 1 198 ? 12.019 -4.458 -18.571 1.00 91.25 198 PRO A C 1
ATOM 1520 O O . PRO A 1 198 ? 13.190 -4.769 -18.442 1.00 91.25 198 PRO A O 1
ATOM 1523 N N . ILE A 1 199 ? 11.562 -3.868 -19.674 1.00 93.94 199 ILE A N 1
ATOM 1524 C CA . ILE A 1 199 ? 12.444 -3.489 -20.786 1.00 93.94 199 ILE A CA 1
ATOM 1525 C C . ILE A 1 199 ? 12.310 -1.987 -20.945 1.00 93.94 199 ILE A C 1
ATOM 1527 O O . ILE A 1 199 ? 11.190 -1.492 -21.120 1.00 93.94 199 ILE A O 1
ATOM 1531 N N . GLN A 1 200 ? 13.427 -1.266 -20.885 1.00 96.75 200 GLN A N 1
ATOM 1532 C CA . GLN A 1 200 ? 13.424 0.186 -21.026 1.00 96.75 200 GLN A CA 1
ATOM 1533 C C . GLN A 1 200 ? 12.763 0.631 -22.343 1.00 96.75 200 GLN A C 1
ATOM 1535 O O . GLN A 1 200 ? 12.945 0.042 -23.406 1.00 96.75 200 GLN A O 1
ATOM 1540 N N . GLY A 1 201 ? 11.943 1.677 -22.271 1.00 95.31 201 GLY A N 1
ATOM 1541 C CA . GLY A 1 201 ? 11.188 2.230 -23.394 1.00 95.31 201 GLY A CA 1
ATOM 1542 C C . GLY A 1 201 ? 9.913 1.462 -23.756 1.00 95.31 201 GLY A C 1
ATOM 1543 O O . GLY A 1 201 ? 9.067 2.018 -24.464 1.00 95.31 201 GLY A O 1
ATOM 1544 N N . ARG A 1 202 ? 9.726 0.232 -23.256 1.00 96.00 202 ARG A N 1
ATOM 1545 C CA . ARG A 1 202 ? 8.540 -0.588 -23.530 1.00 96.00 202 ARG A CA 1
ATOM 1546 C C . ARG A 1 202 ? 7.342 -0.130 -22.699 1.00 96.00 202 ARG A C 1
ATOM 1548 O O . ARG A 1 202 ? 7.487 0.323 -21.564 1.00 96.00 202 ARG A O 1
ATOM 1555 N N . ILE A 1 203 ? 6.151 -0.274 -23.278 1.00 95.50 203 ILE A N 1
ATOM 1556 C CA . ILE A 1 203 ? 4.874 -0.049 -22.596 1.00 95.50 203 ILE A CA 1
ATOM 1557 C C . ILE A 1 203 ? 4.320 -1.397 -22.137 1.00 95.50 203 ILE A C 1
ATOM 1559 O O . ILE A 1 203 ? 4.140 -2.306 -22.950 1.00 95.50 203 ILE A O 1
ATOM 1563 N N . TYR A 1 204 ? 4.026 -1.495 -20.848 1.00 93.06 204 TYR A N 1
ATOM 1564 C CA . TYR A 1 204 ? 3.356 -2.624 -20.220 1.00 93.06 204 TYR A CA 1
ATOM 1565 C C . TYR A 1 204 ? 1.891 -2.281 -19.961 1.00 93.06 204 TYR A C 1
ATOM 1567 O O . TYR A 1 204 ? 1.559 -1.135 -19.655 1.00 93.06 204 TYR A O 1
ATOM 1575 N N . ALA A 1 205 ? 1.022 -3.276 -20.120 1.00 93.19 205 ALA A N 1
ATOM 1576 C CA . ALA A 1 205 ? -0.391 -3.178 -19.779 1.00 93.19 205 ALA A CA 1
ATOM 1577 C C . ALA A 1 205 ? -0.619 -3.851 -18.430 1.00 93.19 205 ALA A C 1
ATOM 1579 O O . ALA A 1 205 ? -0.280 -5.023 -18.264 1.00 93.19 205 ALA A O 1
ATOM 1580 N N . LEU A 1 206 ? -1.177 -3.104 -17.486 1.00 93.19 206 LEU A N 1
ATOM 1581 C CA . LEU A 1 206 ? -1.598 -3.602 -16.188 1.00 93.19 206 LEU A CA 1
ATOM 1582 C C . LEU A 1 206 ? -3.122 -3.607 -16.167 1.00 93.19 206 LEU A C 1
ATOM 1584 O O . LEU A 1 206 ? -3.752 -2.576 -16.403 1.00 93.19 206 LEU A O 1
ATOM 1588 N N . PHE A 1 207 ? -3.701 -4.773 -15.902 1.00 94.69 207 PHE A N 1
ATOM 1589 C CA . PHE A 1 207 ? -5.145 -4.961 -15.881 1.00 94.69 207 PHE A CA 1
ATOM 1590 C C . PHE A 1 207 ? -5.629 -5.104 -14.443 1.00 94.69 207 PHE A C 1
ATOM 1592 O O . PHE A 1 207 ? -5.154 -5.967 -13.702 1.00 94.69 207 PHE A O 1
ATOM 1599 N N . PHE A 1 208 ? -6.594 -4.270 -14.068 1.00 96.00 208 PHE A N 1
ATOM 1600 C CA . PHE A 1 208 ? -7.216 -4.286 -12.751 1.00 96.00 208 PHE A CA 1
ATOM 1601 C C . PHE A 1 208 ? -8.711 -4.591 -12.896 1.00 96.00 208 PHE A C 1
ATOM 1603 O O . PHE A 1 208 ? -9.365 -3.997 -13.756 1.00 96.00 208 PHE A O 1
ATOM 1610 N N . PRO A 1 209 ? -9.277 -5.505 -12.093 1.00 96.38 209 PRO A N 1
ATOM 1611 C CA . PRO A 1 209 ? -10.706 -5.776 -12.129 1.00 96.38 209 PRO A CA 1
ATOM 1612 C C . PRO A 1 209 ? -11.479 -4.573 -11.576 1.00 96.38 209 PRO A C 1
ATOM 1614 O O . PRO A 1 209 ? -11.182 -4.089 -10.488 1.00 96.38 209 PRO A O 1
ATOM 1617 N N . ASN A 1 210 ? -12.499 -4.107 -12.292 1.00 95.94 210 ASN A N 1
ATOM 1618 C CA . ASN A 1 210 ? -13.400 -3.062 -11.805 1.00 95.94 210 ASN A CA 1
ATOM 1619 C C . ASN A 1 210 ? -14.525 -3.682 -10.959 1.00 95.94 210 ASN A C 1
ATOM 1621 O O . ASN A 1 210 ? -15.680 -3.780 -11.379 1.00 95.94 210 ASN A O 1
ATOM 1625 N N . THR A 1 211 ? -14.171 -4.203 -9.785 1.00 88.56 211 THR A N 1
ATOM 1626 C CA . THR A 1 211 ? -15.124 -4.891 -8.907 1.00 88.56 211 THR A CA 1
ATOM 1627 C C . THR A 1 211 ? -16.208 -3.938 -8.418 1.00 88.56 211 THR A C 1
ATOM 1629 O O . THR A 1 211 ? -15.903 -2.897 -7.841 1.00 88.56 211 THR A O 1
ATOM 1632 N N . GLY A 1 212 ? -17.472 -4.316 -8.619 1.00 88.19 212 GLY A N 1
ATOM 1633 C CA . GLY A 1 212 ? -18.618 -3.534 -8.153 1.00 88.19 212 GLY A CA 1
ATOM 1634 C C . GLY A 1 212 ? -18.875 -2.244 -8.934 1.00 88.19 212 GLY A C 1
ATOM 1635 O O . GLY A 1 212 ? -19.574 -1.385 -8.409 1.00 88.19 212 GLY A O 1
ATOM 1636 N N . ASP A 1 213 ? -18.326 -2.099 -10.149 1.00 92.06 213 ASP A N 1
ATOM 1637 C CA . ASP A 1 213 ? -18.470 -0.880 -10.968 1.00 92.06 213 ASP A CA 1
ATOM 1638 C C . ASP A 1 213 ? -17.998 0.386 -10.221 1.00 92.06 213 ASP A C 1
ATOM 1640 O O . ASP A 1 213 ? -18.589 1.465 -10.310 1.00 92.06 213 ASP A O 1
ATOM 1644 N N . ALA A 1 214 ? -16.927 0.232 -9.431 1.00 92.00 214 ALA A N 1
ATOM 1645 C CA . ALA A 1 214 ? -16.364 1.293 -8.599 1.00 92.00 214 ALA A CA 1
ATOM 1646 C C . ALA A 1 214 ? -15.796 2.457 -9.430 1.00 92.00 214 ALA A C 1
ATOM 1648 O O . ALA A 1 214 ? -15.742 3.592 -8.957 1.00 92.00 214 ALA A O 1
ATOM 1649 N N . VAL A 1 215 ? -15.373 2.183 -10.665 1.00 94.38 215 VAL A N 1
ATOM 1650 C CA . VAL A 1 215 ? -14.787 3.156 -11.590 1.00 94.38 215 VAL A CA 1
ATOM 1651 C C . VAL A 1 215 ? -15.665 3.309 -12.823 1.00 94.38 215 VAL A C 1
ATOM 1653 O O . VAL A 1 215 ? -16.015 2.321 -13.461 1.00 94.38 215 VAL A O 1
ATOM 1656 N N . LYS A 1 216 ? -15.961 4.554 -13.206 1.00 94.62 216 LYS A N 1
ATOM 1657 C CA . LYS A 1 216 ? -16.709 4.899 -14.421 1.00 94.62 216 LYS A CA 1
ATOM 1658 C C . LYS A 1 216 ? -15.861 5.767 -15.346 1.00 94.62 216 LYS A C 1
ATOM 1660 O O . LYS A 1 216 ? -14.830 6.312 -14.953 1.00 94.62 216 LYS A O 1
ATOM 1665 N N . SER A 1 217 ? -16.292 5.899 -16.598 1.00 93.88 217 SER A N 1
ATOM 1666 C CA . SER A 1 217 ? -15.682 6.852 -17.531 1.00 93.88 217 SER A CA 1
ATOM 1667 C C . SER A 1 217 ? -15.767 8.261 -16.937 1.00 93.88 217 SER A C 1
ATOM 1669 O O . SER A 1 217 ? -16.835 8.670 -16.482 1.00 93.88 217 SER A O 1
ATOM 1671 N N . GLY A 1 218 ? -14.651 8.992 -16.924 1.00 92.88 218 GLY A N 1
ATOM 1672 C CA . GLY A 1 218 ? -14.555 10.308 -16.284 1.00 92.88 218 GLY A CA 1
ATOM 1673 C C . GLY A 1 218 ? -14.415 10.282 -14.757 1.00 92.88 218 GLY A C 1
ATOM 1674 O O . GLY A 1 218 ? -14.439 11.340 -14.134 1.00 92.88 218 GLY A O 1
ATOM 1675 N N . SER A 1 219 ? -14.278 9.108 -14.130 1.00 92.94 219 SER A N 1
ATOM 1676 C CA . SER A 1 219 ? -13.860 9.027 -12.729 1.00 92.94 219 SER A CA 1
ATOM 1677 C C . SER A 1 219 ? -12.398 9.456 -12.575 1.00 92.94 219 SER A C 1
ATOM 1679 O O . SER A 1 219 ? -11.562 9.202 -13.444 1.00 92.94 219 SER A O 1
ATOM 1681 N N . SER A 1 220 ? -12.080 10.049 -11.425 1.00 93.44 220 SER A N 1
ATOM 1682 C CA . SER A 1 220 ? -10.704 10.288 -10.992 1.00 93.44 220 SER A CA 1
ATOM 1683 C C . SER A 1 220 ? -10.170 9.053 -10.274 1.00 93.44 220 SER A C 1
ATOM 1685 O O . SER A 1 220 ? -10.792 8.569 -9.329 1.00 93.44 220 SER A O 1
ATOM 1687 N N . LEU A 1 221 ? -9.004 8.568 -10.686 1.00 94.94 221 LEU A N 1
ATOM 1688 C CA . LEU A 1 221 ? -8.272 7.524 -9.974 1.00 94.94 221 LEU A CA 1
ATOM 1689 C C . LEU A 1 221 ? -6.895 8.018 -9.539 1.00 94.94 221 LEU A C 1
ATOM 1691 O O . LEU A 1 221 ? -6.346 8.972 -10.094 1.00 94.94 221 LEU A O 1
ATOM 1695 N N . TYR A 1 222 ? -6.297 7.289 -8.612 1.00 96.06 222 TYR A N 1
ATOM 1696 C CA . TYR A 1 222 ? -4.906 7.455 -8.246 1.00 96.06 222 TYR A CA 1
ATOM 1697 C C . TYR A 1 222 ? -4.147 6.160 -8.492 1.00 96.06 222 TYR A C 1
ATOM 1699 O O . TYR A 1 222 ? -4.589 5.075 -8.114 1.00 96.06 222 TYR A O 1
ATOM 1707 N N . PHE A 1 223 ? -2.991 6.281 -9.130 1.00 96.06 223 PHE A N 1
ATOM 1708 C CA . PHE A 1 223 ? -2.039 5.197 -9.290 1.00 96.06 223 PHE A CA 1
ATOM 1709 C C . PHE A 1 223 ? -1.100 5.208 -8.085 1.00 96.06 223 PHE A C 1
ATOM 1711 O O . PHE A 1 223 ? -0.338 6.158 -7.898 1.00 96.06 223 PHE A O 1
ATOM 1718 N N . VAL A 1 224 ? -1.178 4.182 -7.239 1.00 95.25 224 VAL A N 1
ATOM 1719 C CA . VAL A 1 224 ? -0.443 4.138 -5.973 1.00 95.25 224 VAL A CA 1
ATOM 1720 C C . VAL A 1 224 ? 0.679 3.117 -6.049 1.00 95.25 224 VAL A C 1
ATOM 1722 O O . VAL A 1 224 ? 0.470 1.958 -6.405 1.00 95.25 224 VAL A O 1
ATOM 1725 N N . LEU A 1 225 ? 1.877 3.556 -5.676 1.00 92.81 225 LEU A N 1
ATOM 1726 C CA . LEU A 1 225 ? 3.079 2.743 -5.617 1.00 92.81 225 LEU A CA 1
ATOM 1727 C C . LEU A 1 225 ? 3.699 2.845 -4.220 1.00 92.81 225 LEU A C 1
ATOM 1729 O O . LEU A 1 225 ? 4.347 3.835 -3.868 1.00 92.81 225 LEU A O 1
ATOM 1733 N N . GLY A 1 226 ? 3.491 1.814 -3.401 1.00 89.00 226 GLY A N 1
ATOM 1734 C CA . GLY A 1 226 ? 3.876 1.839 -1.991 1.00 89.00 226 GLY A CA 1
ATOM 1735 C C . GLY A 1 226 ? 3.165 2.974 -1.247 1.00 89.00 226 GLY A C 1
ATOM 1736 O O . GLY A 1 226 ? 1.948 2.937 -1.077 1.00 89.00 226 GLY A O 1
ATOM 1737 N N . ARG A 1 227 ? 3.931 3.986 -0.816 1.00 87.81 227 ARG A N 1
ATOM 1738 C CA . ARG A 1 227 ? 3.408 5.200 -0.159 1.00 87.81 227 ARG A CA 1
ATOM 1739 C C . ARG A 1 227 ? 3.228 6.384 -1.105 1.00 87.81 227 ARG A C 1
ATOM 1741 O O . ARG A 1 227 ? 2.789 7.426 -0.651 1.00 87.81 227 ARG A O 1
ATOM 1748 N N . LYS A 1 228 ? 3.587 6.262 -2.380 1.00 92.12 228 LYS A N 1
ATOM 1749 C CA . LYS A 1 228 ? 3.504 7.366 -3.337 1.00 92.12 228 LYS A CA 1
ATOM 1750 C C . LYS A 1 228 ? 2.210 7.275 -4.133 1.00 92.12 228 LYS A C 1
ATOM 1752 O O . LYS A 1 228 ? 1.892 6.205 -4.649 1.00 92.12 228 LYS A O 1
ATOM 1757 N N . LYS A 1 229 ? 1.482 8.381 -4.243 1.00 94.19 229 LYS A N 1
ATOM 1758 C CA . LYS A 1 229 ? 0.190 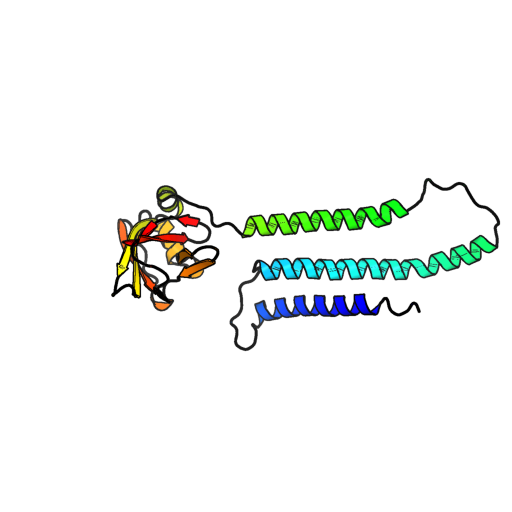8.491 -4.922 1.00 94.19 229 LYS A CA 1
ATOM 1759 C C . LYS A 1 229 ? 0.318 9.433 -6.118 1.00 94.19 229 LYS A C 1
ATOM 1761 O O . LYS A 1 229 ? 0.607 10.608 -5.950 1.00 94.19 229 LYS A O 1
ATOM 1766 N N . LEU A 1 230 ? 0.102 8.921 -7.327 1.00 95.88 230 LEU A N 1
ATOM 1767 C CA . LEU A 1 230 ? 0.052 9.715 -8.555 1.00 95.88 230 LEU A CA 1
ATOM 1768 C C . LEU A 1 230 ? -1.408 9.927 -8.971 1.00 95.88 230 LEU A C 1
ATOM 1770 O O . LEU A 1 230 ? -2.117 8.961 -9.251 1.00 95.88 230 LEU A O 1
ATOM 1774 N N . GLY A 1 231 ? -1.847 11.179 -9.076 1.00 92.12 231 GLY A N 1
ATOM 1775 C CA . GLY A 1 231 ? -3.177 11.533 -9.572 1.00 92.12 231 GLY A CA 1
ATOM 1776 C C . GLY A 1 231 ? -3.643 12.910 -9.092 1.00 92.12 231 GLY A C 1
ATOM 1777 O O . GLY A 1 231 ? -2.848 13.645 -8.509 1.00 92.12 231 GLY A O 1
ATOM 1778 N N . PRO A 1 232 ? -4.912 13.275 -9.339 1.00 93.00 232 PRO A N 1
ATOM 1779 C CA . PRO A 1 232 ? -5.949 12.456 -9.972 1.00 93.00 232 PRO A CA 1
ATOM 1780 C C . PRO A 1 232 ? -5.712 12.254 -11.480 1.00 93.00 232 PRO A C 1
ATOM 1782 O O . PRO A 1 232 ? -5.416 13.198 -12.210 1.00 93.00 232 PRO A O 1
ATOM 1785 N N . ILE A 1 233 ? -5.867 11.018 -11.958 1.00 94.56 233 ILE A N 1
ATOM 1786 C CA . ILE A 1 233 ? -5.841 10.657 -13.383 1.00 94.56 233 ILE A CA 1
ATOM 1787 C C . ILE A 1 233 ? -7.280 10.404 -13.828 1.00 94.56 233 ILE A C 1
ATOM 1789 O O . ILE A 1 233 ? -7.996 9.632 -13.194 1.00 94.56 233 ILE A O 1
ATOM 1793 N N . GLN A 1 234 ? -7.704 11.052 -14.911 1.00 95.06 234 GLN A N 1
ATOM 1794 C CA . GLN A 1 234 ? -9.040 10.861 -15.472 1.00 95.06 234 GLN A CA 1
ATOM 1795 C C . GLN A 1 234 ? -9.106 9.571 -16.288 1.00 95.06 234 GLN A C 1
ATOM 1797 O O . GLN A 1 234 ? -8.280 9.355 -17.178 1.00 95.06 234 GLN A O 1
ATOM 1802 N N . VAL A 1 235 ? -10.104 8.740 -15.996 1.00 94.06 235 VAL A N 1
ATOM 1803 C CA . VAL A 1 235 ? -10.405 7.533 -16.771 1.00 94.06 235 VAL A CA 1
ATOM 1804 C C . VAL A 1 235 ? -11.026 7.912 -18.108 1.00 94.06 235 VAL A C 1
ATOM 1806 O O . VAL A 1 235 ? -12.043 8.613 -18.137 1.00 94.06 235 VAL A O 1
ATOM 1809 N N . GLN A 1 236 ? -10.450 7.399 -19.195 1.00 91.25 236 GLN A N 1
ATOM 1810 C CA . GLN A 1 236 ? -11.015 7.508 -20.545 1.00 91.25 236 GLN A CA 1
ATOM 1811 C C . GLN A 1 236 ? -11.880 6.306 -20.920 1.00 91.25 236 GLN A C 1
ATOM 1813 O O . GLN A 1 236 ? -11.589 5.174 -20.455 1.00 91.25 236 GLN A O 1
#

Secondary structure (DSSP, 8-state):
--GGGSHHHHHHHHHHHHHHHHHHHHHHT--TTSPPPPTT-HHHHHHHHHHHHHHHHHHHHHHHHHHHHHHHHHHHHHHTTS------SS--THHHHHHHHHHHHHHHHHHHHHHHHHHSPPEEE-HHHHHHHHSEEEEEEEEEGGGTEEEEEEEES-HHHHHHHHT-GGG--EEEEEETTEEEEEEPPGGG---PPP-TTPEEEEEEE-GGG---TT-EEEEEETTEEEEEEE--

Foldseek 3Di:
DPPPPVVVLVVLLCVLVVLVVVLVCCQPVNDVPGDRDDPPDLVSVLSNLVSVVSNVVSVVVVVVVVVPPPVVVVCVVVCVVDPDDDDDPPPDCPCVVPVVVVVVVVVSVVVSVVVCVVPPAQAEDEQVCCCVQQQKHFDAWAQDDVNFKIKTKIAGADQVSPLVQLVDQVQDKWKWADDDPDIDIWDQDPVQSDNDRHDHRDIDITITGCPPSSDDQQGFMWTDGPSYTYDRDGYD

Radius of gyration: 29.36 Å; chains: 1; bounding box: 36×43×96 Å